Protein AF-A0A1R4KEF5-F1 (afdb_monomer_lite)

Organism: NCBI:txid57043

Foldseek 3Di:
DQDDDAPPPWRWDFDFDPDDPQETETETDTPPQAPLNQLRSQLVVLVPDDQGFYFYHYPAETDPGHGSVVSNLVSVLLNVLCVVWNWRHWHQDPQAIETETEDAPVSQVVSLVSSCPDPVNPSVPGDYAYHYPPVADQPQLPRLSRVLQVCCCPVVVWHWHDDNNEIETEDQDLVCQVVSLQVSQDSRPVLTHYHYFYPPDVQGEAEDPQQRPRRRHNVRHCSVVSSVLVVLVVVLVFFNYWYDHPQAIETEGDPVQPDPVSQVSVVVSRVVSCVVVVHQWYYYNNRIDGD

Sequence (291 aa):
MARDVGATGESVTVRIPPVADGRLNVTLQGDGLRASGALDVSQAIVQHLKDVSVSIETQHLSLSSTPQPKALQVLADLRAVDAAHPFGTIVLDDKGLVATVAGDVGAADGAERMLRESSSGIWADMQIAIGGDTGSDHTDAGAAGLELAEWIESELGVPVSTNRGSLTVPLDSVESFTAASQAIAEHNPERLRVVLVNKEAKPRFRVGSRAVNTALSPEENAYPQWVQWWQEFEKTELVEVVEVSDDGVAVWLTSDASDQGSVDKAERVAARIADEYGLAWYEVNNRRTEL

Secondary structure (DSSP, 8-state):
------SSS---EEE----STTEEEEEEE-TT--HHHHHHHHHHHHHT--S-EEEEE-SSEEEEEEEHHHHHHHHHHHHHHHTTS-EEEEEE-SSEEEEEESS-HHHHHHHHHHHHT-TT-TTTTSEEEEEE-SS---GGG-HHHHHHHHHIIIII----EEETTEEEEE-S-STTHHHHHHHHHHT-TT--EEEEEBSS-SSEEEE-TTGGG-B--SSS--HHHHHHHHHHHHTTS-EEEEEE-SSEEEEEE-TT--SHHHHHHHHHHHHHHHHHHT-SEEEETTEEEE-

Structure (mmCIF, N/CA/C/O backbone):
data_AF-A0A1R4KEF5-F1
#
_entry.id   AF-A0A1R4KEF5-F1
#
loop_
_atom_site.group_PDB
_atom_site.id
_atom_site.type_symbol
_atom_site.label_atom_id
_atom_site.label_alt_id
_atom_site.label_comp_id
_atom_site.label_asym_id
_atom_site.label_entity_id
_atom_site.label_seq_id
_atom_site.pdbx_PDB_ins_code
_atom_site.Cartn_x
_atom_site.Cartn_y
_atom_site.Cartn_z
_atom_site.occupancy
_atom_site.B_iso_or_equiv
_atom_site.auth_seq_id
_atom_site.auth_comp_id
_atom_site.auth_asym_id
_atom_site.auth_atom_id
_atom_site.pdbx_PDB_model_num
ATOM 1 N N . MET A 1 1 ? 28.857 -22.337 -6.683 1.00 32.41 1 MET A N 1
ATOM 2 C CA . MET A 1 1 ? 30.255 -21.930 -6.942 1.00 32.41 1 MET A CA 1
ATOM 3 C C . MET A 1 1 ? 30.229 -20.412 -7.033 1.00 32.41 1 MET A C 1
ATOM 5 O O . MET A 1 1 ? 29.636 -19.911 -7.975 1.00 32.41 1 MET A O 1
ATOM 9 N N . ALA A 1 2 ? 30.705 -19.694 -6.012 1.00 31.47 2 ALA A N 1
ATOM 10 C CA . ALA A 1 2 ? 30.734 -18.231 -6.036 1.00 31.47 2 ALA A CA 1
ATOM 11 C C . ALA A 1 2 ? 31.831 -17.785 -7.015 1.00 31.47 2 ALA A C 1
ATOM 13 O O . ALA A 1 2 ? 32.963 -18.262 -6.919 1.00 31.47 2 ALA A O 1
ATOM 14 N N . ARG A 1 3 ? 31.489 -16.950 -7.994 1.00 38.22 3 ARG A N 1
ATOM 15 C CA . ARG A 1 3 ? 32.456 -16.256 -8.848 1.00 38.22 3 ARG A CA 1
ATOM 16 C C . ARG A 1 3 ? 32.296 -14.770 -8.581 1.00 38.22 3 ARG A C 1
ATOM 18 O O . ARG A 1 3 ? 31.170 -14.286 -8.593 1.00 38.22 3 ARG A O 1
ATOM 25 N N . ASP A 1 4 ? 33.414 -14.098 -8.348 1.00 36.53 4 ASP A N 1
ATOM 26 C CA . ASP A 1 4 ? 33.489 -12.641 -8.325 1.00 36.53 4 ASP A CA 1
ATOM 27 C C . ASP A 1 4 ? 33.139 -12.124 -9.723 1.00 36.53 4 ASP A C 1
ATOM 29 O O . ASP A 1 4 ? 33.839 -12.418 -10.696 1.00 36.53 4 ASP A O 1
ATOM 33 N N . VAL A 1 5 ? 32.021 -11.414 -9.835 1.00 41.28 5 VAL A N 1
ATOM 34 C CA . VAL A 1 5 ? 31.579 -10.758 -11.070 1.00 41.28 5 VAL A CA 1
ATOM 35 C C . VAL A 1 5 ? 31.205 -9.324 -10.703 1.00 41.28 5 VAL A C 1
ATOM 37 O O . VAL A 1 5 ? 30.037 -8.961 -10.694 1.00 41.28 5 VAL A O 1
ATOM 40 N N . GLY A 1 6 ? 32.197 -8.522 -10.319 1.00 36.59 6 GLY A N 1
ATOM 41 C CA . GLY A 1 6 ? 32.003 -7.112 -9.986 1.00 36.59 6 GLY A CA 1
ATOM 42 C C . GLY A 1 6 ? 33.199 -6.276 -10.429 1.00 36.59 6 GLY A C 1
ATOM 43 O O . GLY A 1 6 ? 34.321 -6.514 -9.991 1.00 36.59 6 GLY A O 1
ATOM 44 N N . ALA A 1 7 ? 32.962 -5.285 -11.292 1.00 40.25 7 ALA A N 1
ATOM 45 C CA . ALA A 1 7 ? 33.951 -4.270 -11.673 1.00 40.25 7 ALA A CA 1
ATOM 46 C C . ALA A 1 7 ? 34.078 -3.134 -10.630 1.00 40.25 7 ALA A C 1
ATOM 48 O O . ALA A 1 7 ? 34.832 -2.188 -10.841 1.00 40.25 7 ALA A O 1
ATOM 49 N N . THR A 1 8 ? 33.362 -3.222 -9.504 1.00 45.56 8 THR A N 1
ATOM 50 C CA . THR A 1 8 ? 33.164 -2.131 -8.531 1.00 45.56 8 THR A CA 1
ATOM 51 C C . THR A 1 8 ? 33.620 -2.453 -7.102 1.00 45.56 8 THR A C 1
ATOM 53 O O . THR A 1 8 ? 33.527 -1.596 -6.232 1.00 45.56 8 THR A O 1
ATOM 56 N N . GLY A 1 9 ? 34.173 -3.643 -6.833 1.00 41.47 9 GLY A N 1
ATOM 57 C CA . GLY A 1 9 ? 34.604 -4.029 -5.477 1.00 41.47 9 GLY A CA 1
ATOM 58 C C . GLY A 1 9 ? 33.463 -4.446 -4.536 1.00 41.47 9 GLY A C 1
ATOM 59 O O . GLY A 1 9 ? 33.687 -4.608 -3.339 1.00 41.47 9 GLY A O 1
ATOM 60 N N . GLU A 1 10 ? 32.259 -4.643 -5.071 1.00 50.62 10 GLU A N 1
ATOM 61 C CA . GLU A 1 10 ? 31.084 -5.131 -4.347 1.00 50.62 10 GLU A CA 1
ATOM 62 C C . GLU A 1 10 ? 31.046 -6.665 -4.382 1.00 50.62 10 GLU A C 1
ATOM 64 O O . GLU A 1 10 ? 31.124 -7.281 -5.448 1.00 50.62 10 GLU A O 1
ATOM 69 N N . SER A 1 11 ? 30.932 -7.306 -3.215 1.00 50.81 11 SER A N 1
ATOM 70 C CA . SER A 1 11 ? 30.827 -8.763 -3.135 1.00 50.81 11 SER A CA 1
ATOM 71 C C . SER A 1 11 ? 29.407 -9.205 -3.475 1.00 50.81 11 SER A C 1
ATOM 73 O O . SER A 1 11 ? 28.484 -8.986 -2.690 1.00 50.81 11 SER A O 1
ATOM 75 N N . VAL A 1 12 ? 29.235 -9.861 -4.620 1.00 53.75 12 VAL A N 1
ATOM 76 C CA . VAL A 1 12 ? 27.934 -10.368 -5.062 1.00 53.75 12 VAL A CA 1
ATOM 77 C C . VAL A 1 12 ? 27.823 -11.858 -4.758 1.00 53.75 12 VAL A C 1
ATOM 79 O O . VAL A 1 12 ? 28.550 -12.685 -5.313 1.00 53.75 12 VAL A O 1
ATOM 82 N N . THR A 1 13 ? 26.873 -12.236 -3.902 1.00 56.56 13 THR A N 1
ATOM 83 C CA . THR A 1 13 ? 26.542 -13.656 -3.719 1.00 56.56 13 THR A CA 1
ATOM 84 C C . THR A 1 13 ? 25.511 -14.080 -4.752 1.00 56.56 13 THR A C 1
ATOM 86 O O . THR A 1 13 ? 24.352 -13.703 -4.644 1.00 56.56 13 THR A O 1
ATOM 89 N N . VAL A 1 14 ? 25.923 -14.910 -5.713 1.00 57.97 14 VAL A N 1
ATOM 90 C CA . VAL A 1 14 ? 25.026 -15.544 -6.689 1.00 57.97 14 VAL A CA 1
ATOM 91 C C . VAL A 1 14 ? 24.543 -16.887 -6.141 1.00 57.97 14 VAL A C 1
ATOM 93 O O . VAL A 1 14 ? 25.327 -17.838 -6.022 1.00 57.97 14 VAL A O 1
ATOM 96 N N . ARG A 1 15 ? 23.249 -16.999 -5.820 1.00 60.31 15 ARG A N 1
ATOM 97 C CA . ARG A 1 15 ? 22.620 -18.294 -5.505 1.00 60.31 15 ARG A CA 1
ATOM 98 C C . ARG A 1 15 ? 21.930 -18.849 -6.740 1.00 60.31 15 ARG A C 1
ATOM 100 O O . ARG A 1 15 ? 21.009 -18.233 -7.249 1.00 60.31 15 ARG A O 1
ATOM 107 N N . ILE A 1 16 ? 22.377 -20.026 -7.171 1.00 59.97 16 ILE A N 1
ATOM 108 C CA . ILE A 1 16 ? 21.761 -20.816 -8.239 1.00 59.97 16 ILE A CA 1
ATOM 109 C C . ILE A 1 16 ? 21.211 -22.090 -7.587 1.00 59.97 16 ILE A C 1
ATOM 111 O O . ILE A 1 16 ? 22.013 -22.956 -7.214 1.00 59.97 16 ILE A O 1
ATOM 115 N N . PRO A 1 17 ? 19.890 -22.218 -7.375 1.00 56.75 17 PRO A N 1
ATOM 116 C CA . PRO A 1 17 ? 19.309 -23.475 -6.927 1.00 56.75 17 PRO A CA 1
ATOM 117 C C . PRO A 1 17 ? 19.456 -24.550 -8.022 1.00 56.75 17 PRO A C 1
ATOM 119 O O . PRO A 1 17 ? 19.611 -24.214 -9.199 1.00 56.75 17 PRO A O 1
ATOM 122 N N . PRO A 1 18 ? 19.437 -25.847 -7.663 1.00 51.19 18 PRO A N 1
ATOM 123 C CA . PRO A 1 18 ? 19.443 -26.921 -8.649 1.00 51.19 18 PRO A CA 1
ATOM 124 C C . PRO A 1 18 ? 18.269 -26.754 -9.621 1.00 51.19 18 PRO A C 1
ATOM 126 O O . PRO A 1 18 ? 17.134 -26.527 -9.206 1.00 51.19 18 PRO A O 1
ATOM 129 N N . VAL A 1 19 ? 18.574 -26.843 -10.916 1.00 52.91 19 VAL A N 1
ATOM 130 C CA . VAL A 1 19 ? 17.617 -26.645 -12.007 1.00 52.91 19 VAL A CA 1
ATOM 131 C C . VAL A 1 19 ? 16.574 -27.761 -11.963 1.00 52.91 19 VAL A C 1
ATOM 133 O O . VAL A 1 19 ? 16.863 -28.897 -12.334 1.00 52.91 19 VAL A O 1
ATOM 136 N N . ALA A 1 20 ? 15.362 -27.433 -11.531 1.00 49.19 20 ALA A N 1
ATOM 137 C CA . ALA A 1 20 ? 14.166 -28.146 -11.951 1.00 49.19 20 ALA A CA 1
ATOM 138 C C . ALA A 1 20 ? 13.593 -27.371 -13.152 1.00 49.19 20 ALA A C 1
ATOM 140 O O . ALA A 1 20 ? 13.461 -26.150 -13.099 1.00 49.19 20 ALA A O 1
ATOM 141 N N . ASP A 1 21 ? 13.322 -28.061 -14.258 1.00 58.12 21 ASP A N 1
ATOM 142 C CA . ASP A 1 21 ? 12.514 -27.542 -15.375 1.00 58.12 21 ASP A CA 1
ATOM 143 C C . ASP A 1 21 ? 13.109 -26.399 -16.232 1.00 58.12 21 ASP A C 1
ATOM 145 O O . ASP A 1 21 ? 12.374 -25.608 -16.820 1.00 58.12 21 ASP A O 1
ATOM 149 N N . GLY A 1 22 ? 14.440 -26.299 -16.357 1.00 58.88 22 GLY A N 1
ATOM 150 C CA . GLY A 1 22 ? 15.082 -25.350 -17.291 1.00 58.88 22 GLY A CA 1
ATOM 151 C C . GLY A 1 22 ? 15.029 -23.874 -16.865 1.00 58.88 22 GLY A C 1
ATOM 152 O O . GLY A 1 22 ? 15.272 -22.981 -17.681 1.00 58.88 22 GLY A O 1
ATOM 153 N N . ARG A 1 23 ? 14.724 -23.609 -15.589 1.00 59.66 23 ARG A N 1
ATOM 154 C CA . ARG A 1 23 ? 14.704 -22.269 -14.986 1.00 59.66 23 ARG A CA 1
ATOM 155 C C . ARG A 1 23 ? 15.948 -22.028 -14.138 1.00 59.66 23 ARG A C 1
ATOM 157 O O . ARG A 1 23 ? 16.337 -22.881 -13.340 1.00 59.66 23 ARG A O 1
ATOM 164 N N . LEU A 1 24 ? 16.544 -20.848 -14.284 1.00 65.44 24 LEU A N 1
ATOM 165 C CA . LEU A 1 24 ? 17.622 -20.368 -13.429 1.00 65.44 24 LEU A CA 1
ATOM 166 C C . LEU A 1 24 ? 17.119 -19.197 -12.584 1.00 65.44 24 LEU A C 1
ATOM 168 O O . LEU A 1 24 ? 16.771 -18.153 -13.129 1.00 65.44 24 LEU A O 1
ATOM 172 N N . ASN A 1 25 ? 17.131 -19.355 -11.262 1.00 66.12 25 ASN A N 1
ATOM 173 C CA . ASN A 1 25 ? 16.918 -18.239 -10.345 1.00 66.12 25 ASN A CA 1
ATOM 174 C C . ASN A 1 25 ? 18.280 -17.693 -9.923 1.00 66.12 25 ASN A C 1
ATOM 176 O O . ASN A 1 25 ? 19.130 -18.454 -9.458 1.00 66.12 25 ASN A O 1
ATOM 180 N N . VAL A 1 26 ? 18.479 -16.394 -10.111 1.00 67.50 26 VAL A N 1
ATOM 181 C CA . VAL A 1 26 ? 19.689 -15.660 -9.755 1.00 67.50 26 VAL A CA 1
ATOM 182 C C . VAL A 1 26 ? 19.305 -14.661 -8.674 1.00 67.50 26 VAL A C 1
ATOM 184 O O . VAL A 1 26 ? 18.750 -13.607 -8.965 1.00 67.50 26 VAL A O 1
ATOM 187 N N . THR A 1 27 ? 19.597 -14.990 -7.418 1.00 68.12 27 THR A N 1
ATOM 188 C CA . THR A 1 27 ? 19.516 -14.004 -6.332 1.00 68.12 27 THR A CA 1
ATOM 189 C C . THR A 1 27 ? 20.871 -13.322 -6.211 1.00 68.12 27 THR A C 1
ATOM 191 O O . THR A 1 27 ? 21.870 -14.028 -6.034 1.00 68.12 27 THR A O 1
ATOM 194 N N . LEU A 1 28 ? 20.907 -11.989 -6.295 1.00 67.69 28 LEU A N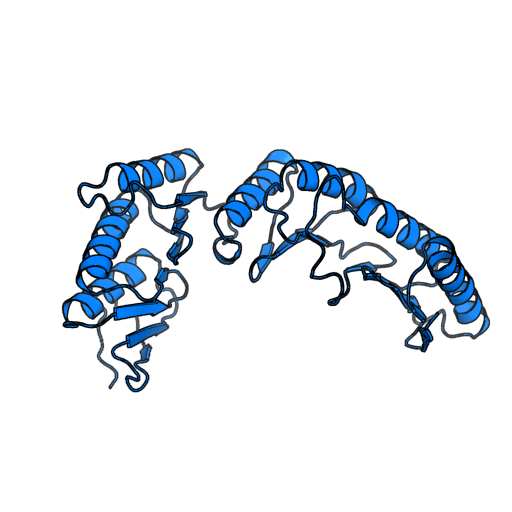 1
ATOM 195 C CA . LEU A 1 28 ? 22.097 -11.177 -6.033 1.00 67.69 28 LEU A CA 1
ATOM 196 C C . LEU A 1 28 ? 21.915 -10.458 -4.697 1.00 67.69 28 LEU A C 1
ATOM 198 O O . LEU A 1 28 ? 20.959 -9.712 -4.505 1.00 67.69 28 LEU A O 1
ATOM 202 N N . GLN A 1 29 ? 22.841 -10.690 -3.771 1.00 62.81 29 GLN A N 1
ATOM 203 C CA . GLN A 1 29 ? 22.919 -9.961 -2.505 1.00 62.81 29 GLN A CA 1
ATOM 204 C C . GLN A 1 29 ? 24.266 -9.247 -2.435 1.00 62.81 29 GLN A C 1
ATOM 206 O O . GLN A 1 29 ? 25.303 -9.900 -2.596 1.00 62.81 29 GLN A O 1
ATOM 211 N N . GLY A 1 30 ? 24.227 -7.937 -2.199 1.00 56.06 30 GLY A N 1
ATOM 212 C CA . GLY A 1 30 ? 25.388 -7.081 -1.982 1.00 56.06 30 GLY A CA 1
ATOM 213 C C . GLY A 1 30 ? 24.960 -5.798 -1.270 1.00 56.06 30 GLY A C 1
ATOM 214 O O . GLY A 1 30 ? 23.937 -5.216 -1.624 1.00 56.06 30 GLY A O 1
ATOM 215 N N . ASP A 1 31 ? 25.721 -5.383 -0.260 1.00 52.81 31 ASP A N 1
ATOM 216 C CA . ASP A 1 31 ? 25.468 -4.132 0.456 1.00 52.81 31 ASP A CA 1
ATOM 217 C C . ASP A 1 31 ? 25.776 -2.943 -0.471 1.00 52.81 31 ASP A C 1
ATOM 219 O O . ASP A 1 31 ? 26.899 -2.810 -0.954 1.00 52.81 31 ASP A O 1
ATOM 223 N N . GLY A 1 32 ? 24.789 -2.075 -0.718 1.00 55.72 32 GLY A N 1
ATOM 224 C CA . GLY A 1 32 ? 24.974 -0.824 -1.469 1.00 55.72 32 GLY A CA 1
ATOM 225 C C . GLY A 1 32 ? 24.869 -0.919 -2.997 1.00 55.72 32 GLY A C 1
ATOM 226 O O . GLY A 1 32 ? 25.061 0.097 -3.668 1.00 55.72 32 GLY A O 1
ATOM 227 N N . LEU A 1 33 ? 24.522 -2.090 -3.543 1.00 60.41 33 LEU A N 1
ATOM 228 C CA . LEU A 1 33 ? 24.367 -2.298 -4.984 1.00 60.41 33 LEU A CA 1
ATOM 229 C C . LEU A 1 33 ? 23.148 -1.521 -5.513 1.00 60.41 33 LEU A C 1
ATOM 231 O O . LEU A 1 33 ? 22.019 -1.985 -5.400 1.00 60.41 33 LEU A O 1
ATOM 235 N N . ARG A 1 34 ? 23.364 -0.344 -6.105 1.00 75.94 34 ARG A N 1
ATOM 236 C CA . ARG A 1 34 ? 22.294 0.450 -6.744 1.00 75.94 34 ARG A CA 1
ATOM 237 C C . ARG A 1 34 ? 21.697 -0.280 -7.956 1.00 75.94 34 ARG A C 1
ATOM 239 O O . ARG A 1 34 ? 22.320 -1.205 -8.484 1.00 75.94 34 ARG A O 1
ATOM 246 N N . ALA A 1 35 ? 20.539 0.172 -8.448 1.00 80.25 35 ALA A N 1
ATOM 247 C CA . ALA A 1 35 ? 19.882 -0.406 -9.628 1.00 80.25 35 ALA A CA 1
ATOM 248 C C . ALA A 1 35 ? 20.831 -0.542 -10.836 1.00 80.25 35 ALA A C 1
ATOM 250 O O . ALA A 1 35 ? 20.867 -1.595 -11.469 1.00 80.25 35 ALA A O 1
ATOM 251 N N . SER A 1 36 ? 21.683 0.456 -11.088 1.00 82.94 36 SER A N 1
ATOM 252 C CA . SER A 1 36 ? 22.706 0.416 -12.142 1.00 82.94 36 SER A CA 1
ATOM 253 C C . SER A 1 36 ? 23.688 -0.759 -11.998 1.00 82.94 36 SER A C 1
ATOM 255 O O . SER A 1 36 ? 23.927 -1.504 -12.949 1.00 82.94 36 SER A O 1
ATOM 257 N N . GLY A 1 37 ? 24.205 -0.997 -10.788 1.00 82.31 37 GLY A N 1
ATOM 258 C CA . GLY A 1 37 ? 25.061 -2.147 -10.482 1.00 82.31 37 GLY A CA 1
ATOM 259 C C . GLY A 1 37 ? 24.315 -3.477 -10.621 1.00 82.31 37 GLY A C 1
ATOM 260 O O . GLY A 1 37 ? 24.858 -4.445 -11.159 1.00 82.31 37 GLY A O 1
ATOM 261 N N . ALA A 1 38 ? 23.043 -3.516 -10.209 1.00 85.00 38 ALA A N 1
ATOM 262 C CA . ALA A 1 38 ? 22.177 -4.679 -10.392 1.00 85.00 38 ALA A CA 1
ATOM 263 C C . ALA A 1 38 ? 21.971 -5.014 -11.874 1.00 85.00 38 ALA A C 1
ATOM 265 O O . ALA A 1 38 ? 22.090 -6.183 -12.250 1.00 85.00 38 ALA A O 1
ATOM 266 N N . LEU A 1 39 ? 21.720 -4.014 -12.723 1.00 88.69 39 LEU A N 1
ATOM 267 C CA . LEU A 1 39 ? 21.563 -4.176 -14.169 1.00 88.69 39 LEU A CA 1
ATOM 268 C C . LEU A 1 39 ? 22.845 -4.704 -14.827 1.00 88.69 39 LEU A C 1
ATOM 270 O O . LEU A 1 39 ? 22.785 -5.649 -15.620 1.00 88.69 39 LEU A O 1
ATOM 274 N N . ASP A 1 40 ? 24.004 -4.153 -14.464 1.00 86.75 40 ASP A N 1
ATOM 275 C CA . ASP A 1 40 ? 25.308 -4.539 -15.015 1.00 86.75 40 ASP A CA 1
ATOM 276 C C . ASP A 1 40 ? 25.645 -6.004 -14.728 1.00 86.75 40 ASP A C 1
ATOM 278 O O . ASP A 1 40 ? 25.965 -6.777 -15.641 1.00 86.75 40 ASP A O 1
ATOM 282 N N . VAL A 1 41 ? 25.530 -6.405 -13.460 1.00 83.94 41 VAL A N 1
ATOM 283 C CA . VAL A 1 41 ? 25.805 -7.779 -13.024 1.00 83.94 41 VAL A CA 1
ATOM 284 C C . VAL A 1 41 ? 24.798 -8.749 -13.641 1.00 83.94 41 VAL A C 1
ATOM 286 O O . VAL A 1 41 ? 25.180 -9.811 -14.139 1.00 83.94 41 VAL A O 1
ATOM 289 N N . SER A 1 42 ? 23.519 -8.373 -13.670 1.00 86.38 42 SER A N 1
ATOM 290 C CA . SER A 1 42 ? 22.449 -9.168 -14.278 1.00 86.38 42 SER A CA 1
ATOM 291 C C . SER A 1 42 ? 22.710 -9.438 -15.752 1.00 86.38 42 SER A C 1
ATOM 293 O O . SER A 1 42 ? 22.646 -10.585 -16.195 1.00 86.38 42 SER A O 1
ATOM 295 N N . GLN A 1 43 ? 23.072 -8.407 -16.517 1.00 87.69 43 GLN A N 1
ATOM 296 C CA . GLN A 1 43 ? 23.357 -8.557 -17.938 1.00 87.69 43 GLN A CA 1
ATOM 297 C C . GLN A 1 43 ? 24.571 -9.459 -18.167 1.00 87.69 43 GLN A C 1
ATOM 299 O O . GLN A 1 43 ? 24.504 -10.357 -19.008 1.00 87.69 43 GLN A O 1
ATOM 304 N N . ALA A 1 44 ? 25.645 -9.279 -17.392 1.00 86.56 44 ALA A N 1
ATOM 305 C CA . ALA A 1 44 ? 26.828 -10.132 -17.474 1.00 86.56 44 ALA A CA 1
ATOM 306 C C . ALA A 1 44 ? 26.486 -11.607 -17.199 1.00 86.56 44 ALA A C 1
ATOM 308 O O . ALA A 1 44 ? 26.926 -12.494 -17.931 1.00 86.56 44 ALA A O 1
ATOM 309 N N . ILE A 1 45 ? 25.651 -11.886 -16.191 1.00 84.12 45 ILE A N 1
ATOM 310 C CA . ILE A 1 45 ? 25.199 -13.249 -15.887 1.00 84.12 45 ILE A CA 1
ATOM 311 C C . ILE A 1 45 ? 24.376 -13.811 -17.049 1.00 84.12 45 ILE A C 1
ATOM 313 O O . ILE A 1 45 ? 24.706 -14.882 -17.558 1.00 84.12 45 ILE A O 1
ATOM 317 N N . VAL A 1 46 ? 23.348 -13.091 -17.509 1.00 86.06 46 VAL A N 1
ATOM 318 C CA . VAL A 1 46 ? 22.437 -13.561 -18.568 1.00 86.06 46 VAL A CA 1
ATOM 319 C C . VAL A 1 46 ? 23.172 -13.796 -19.894 1.00 86.06 46 VAL A C 1
ATOM 321 O O . VAL A 1 46 ? 22.847 -14.745 -20.611 1.00 86.06 46 VAL A O 1
ATOM 324 N N . GLN A 1 47 ? 24.200 -13.004 -20.217 1.00 88.44 47 GLN A N 1
ATOM 325 C CA . GLN A 1 47 ? 25.028 -13.192 -21.421 1.00 88.44 47 GLN A CA 1
ATOM 326 C C . GLN A 1 47 ? 25.765 -14.539 -21.441 1.00 88.44 47 GLN A C 1
ATOM 328 O O . GLN A 1 47 ? 26.046 -15.075 -22.513 1.00 88.44 47 GLN A O 1
ATOM 333 N N . HIS A 1 48 ? 26.072 -15.101 -20.271 1.00 84.00 48 HIS A N 1
ATOM 334 C CA . HIS A 1 48 ? 26.772 -16.378 -20.146 1.00 84.00 48 HIS A CA 1
ATOM 335 C C . HIS A 1 48 ? 25.844 -17.595 -20.072 1.00 84.00 48 HIS A C 1
ATOM 337 O O . HIS A 1 48 ? 26.325 -18.731 -20.091 1.00 84.00 48 HIS A O 1
ATOM 343 N N . LEU A 1 49 ? 24.531 -17.378 -20.014 1.00 81.19 49 LEU A N 1
ATOM 344 C CA . LEU A 1 49 ? 23.531 -18.438 -20.042 1.00 81.19 49 LEU A CA 1
ATOM 345 C C . LEU A 1 49 ? 23.173 -18.796 -21.490 1.00 81.19 49 LEU A C 1
ATOM 347 O O . LEU A 1 49 ? 23.413 -18.019 -22.409 1.00 81.19 49 LEU A O 1
ATOM 351 N N . LYS A 1 50 ? 22.643 -19.999 -21.715 1.00 78.94 50 LYS A N 1
ATOM 352 C CA . LYS A 1 50 ? 22.146 -20.436 -23.027 1.00 78.94 50 LYS A CA 1
ATOM 353 C C . LYS A 1 50 ? 20.871 -21.235 -22.838 1.00 78.94 50 LYS A C 1
ATOM 355 O O . LYS A 1 50 ? 20.856 -22.129 -21.997 1.00 78.94 50 LYS A O 1
ATOM 360 N N . ASP A 1 51 ? 19.849 -20.908 -23.621 1.00 78.44 51 ASP A N 1
ATOM 361 C CA . ASP A 1 51 ? 18.600 -21.673 -23.736 1.00 78.44 51 ASP A CA 1
ATOM 362 C C . ASP A 1 51 ? 17.874 -21.918 -22.399 1.00 78.44 51 ASP A C 1
ATOM 364 O O . ASP A 1 51 ? 17.292 -22.977 -22.171 1.00 78.44 51 ASP A O 1
ATOM 368 N N . VAL A 1 52 ? 17.900 -20.927 -21.502 1.00 82.44 52 VAL A N 1
ATOM 369 C CA . VAL A 1 52 ? 17.218 -20.971 -20.198 1.00 82.44 52 VAL A CA 1
ATOM 370 C C . VAL A 1 52 ? 16.344 -19.742 -19.987 1.00 82.44 52 VAL A C 1
ATOM 372 O O . VAL A 1 52 ? 16.627 -18.658 -20.508 1.00 82.44 52 VAL A O 1
ATOM 375 N N . SER A 1 53 ? 15.296 -19.903 -19.183 1.00 81.69 53 SER A N 1
ATOM 376 C CA . SER A 1 53 ? 14.583 -18.763 -18.608 1.00 81.69 53 SER A CA 1
ATOM 377 C C . SER A 1 53 ? 15.272 -18.323 -17.324 1.00 81.69 53 SER A C 1
ATOM 379 O O . SER A 1 53 ? 15.650 -19.157 -16.496 1.00 81.69 53 SER A O 1
ATOM 381 N N . VAL A 1 54 ? 15.424 -17.013 -17.160 1.00 81.50 54 VAL A N 1
ATOM 382 C CA . VAL A 1 54 ? 16.142 -16.407 -16.039 1.00 81.50 54 VAL A CA 1
ATOM 383 C C . VAL A 1 54 ? 15.169 -15.603 -15.201 1.00 81.50 54 VAL A C 1
ATOM 385 O O . VAL A 1 54 ? 14.440 -14.775 -15.739 1.00 81.50 54 VAL A O 1
ATOM 388 N N . SER A 1 55 ? 15.184 -15.845 -13.896 1.00 83.12 55 SER A N 1
ATOM 389 C CA . SER A 1 55 ? 14.589 -14.954 -12.903 1.00 83.12 55 SER A CA 1
ATOM 390 C C . SER A 1 55 ? 15.728 -14.274 -12.152 1.00 83.12 55 SER A C 1
ATOM 392 O O . SER A 1 55 ? 16.682 -14.950 -11.753 1.00 83.12 55 SER A O 1
ATOM 394 N N . ILE A 1 56 ? 15.644 -12.963 -11.964 1.00 84.19 56 ILE A N 1
ATOM 395 C CA . ILE A 1 56 ? 16.659 -12.173 -11.262 1.00 84.19 56 ILE A CA 1
ATOM 396 C C . ILE A 1 56 ? 15.983 -11.490 -10.090 1.00 84.19 56 ILE A C 1
ATOM 398 O O . ILE A 1 56 ? 14.961 -10.843 -10.271 1.00 84.19 56 ILE A O 1
ATOM 402 N N . GLU A 1 57 ? 16.551 -11.627 -8.901 1.00 83.94 57 GLU A N 1
ATOM 403 C CA . GLU A 1 57 ? 16.042 -10.963 -7.707 1.00 83.94 57 GLU A CA 1
ATOM 404 C C . GLU A 1 57 ? 17.205 -10.335 -6.943 1.00 83.94 57 GLU A C 1
ATOM 406 O O . GLU A 1 57 ? 18.173 -11.001 -6.561 1.00 83.94 57 GLU A O 1
ATOM 411 N N . THR A 1 58 ? 17.119 -9.027 -6.755 1.00 80.75 58 THR A N 1
ATOM 412 C CA . THR A 1 58 ? 18.068 -8.192 -6.022 1.00 80.75 58 THR A CA 1
ATOM 413 C C . THR A 1 58 ? 17.277 -7.195 -5.174 1.00 80.75 58 THR A C 1
ATOM 415 O O . THR A 1 58 ? 16.058 -7.111 -5.298 1.00 80.75 58 THR A O 1
ATOM 418 N N . GLN A 1 59 ? 17.957 -6.400 -4.347 1.00 76.69 59 GLN A N 1
ATOM 419 C CA . GLN A 1 59 ? 17.295 -5.339 -3.582 1.00 76.69 59 GLN A CA 1
ATOM 420 C C . GLN A 1 59 ? 16.621 -4.276 -4.473 1.00 76.69 59 GLN A C 1
ATOM 422 O O . GLN A 1 59 ? 15.607 -3.724 -4.075 1.00 76.69 59 GLN A O 1
ATOM 427 N N . HIS A 1 60 ? 17.167 -3.998 -5.662 1.00 82.81 60 HIS A N 1
ATOM 428 C CA . HIS A 1 60 ? 16.740 -2.882 -6.521 1.00 82.81 60 HIS A CA 1
ATOM 429 C C . HIS A 1 60 ? 16.240 -3.321 -7.904 1.00 82.81 60 HIS A C 1
ATOM 431 O O . HIS A 1 60 ? 15.902 -2.492 -8.742 1.00 82.81 60 HIS A O 1
ATOM 437 N N . LEU A 1 61 ? 16.232 -4.625 -8.169 1.00 85.31 61 LEU A N 1
ATOM 438 C CA . LEU A 1 61 ? 15.858 -5.213 -9.451 1.00 85.31 61 LEU A CA 1
ATOM 439 C C . LEU A 1 61 ? 15.209 -6.569 -9.211 1.00 85.31 61 LEU A C 1
ATOM 441 O O . LEU A 1 61 ? 15.861 -7.479 -8.696 1.00 85.31 61 LEU A O 1
ATOM 445 N N . SER A 1 62 ? 13.971 -6.708 -9.661 1.00 87.69 62 SER A N 1
ATOM 446 C CA . SER A 1 62 ? 13.251 -7.966 -9.772 1.00 87.69 62 SER A CA 1
ATOM 447 C C . SER A 1 62 ? 12.838 -8.172 -11.227 1.00 87.69 62 SER A C 1
ATOM 449 O O . SER A 1 62 ? 12.188 -7.320 -11.826 1.00 87.69 62 SER A O 1
ATOM 451 N N . LEU A 1 63 ? 13.239 -9.296 -11.812 1.00 87.56 63 LEU A N 1
ATOM 452 C CA . LEU A 1 63 ? 12.863 -9.735 -13.150 1.00 87.56 63 LEU A CA 1
ATOM 453 C C . LEU A 1 63 ? 12.270 -11.137 -13.034 1.00 87.56 63 LEU A C 1
ATOM 455 O O . LEU A 1 63 ? 12.971 -12.095 -12.689 1.00 87.56 63 LEU A O 1
ATOM 459 N N . SER A 1 64 ? 10.989 -11.267 -13.362 1.00 85.56 64 SER A N 1
ATOM 460 C CA . SER A 1 64 ? 10.318 -12.563 -13.440 1.00 85.56 64 SER A CA 1
ATOM 461 C C . SER A 1 64 ? 10.907 -13.447 -14.548 1.00 85.56 64 SER A C 1
ATOM 463 O O . SER A 1 64 ? 11.598 -12.981 -15.458 1.00 85.56 64 SER A O 1
ATOM 465 N N . SER A 1 65 ? 10.636 -14.753 -14.466 1.00 81.44 65 SER A N 1
ATOM 466 C CA . SER A 1 65 ? 11.225 -15.770 -15.343 1.00 81.44 65 SER A CA 1
ATOM 467 C C . SER A 1 65 ? 11.053 -15.443 -16.832 1.00 81.44 65 SER A C 1
ATOM 469 O O . SER A 1 65 ? 9.993 -15.658 -17.419 1.00 81.44 65 SER A O 1
ATOM 471 N N . THR A 1 66 ? 12.127 -14.967 -17.459 1.00 81.81 66 THR A N 1
ATOM 472 C CA . THR A 1 66 ? 12.119 -14.449 -18.830 1.00 81.81 66 THR A CA 1
ATOM 473 C C . THR A 1 66 ? 13.092 -15.247 -19.701 1.00 81.81 66 THR A C 1
ATOM 475 O O . THR A 1 66 ? 14.224 -15.490 -19.271 1.00 81.81 66 THR A O 1
ATOM 478 N N . PRO A 1 67 ? 12.714 -15.658 -20.930 1.00 86.62 67 PRO A N 1
ATOM 479 C CA . PRO A 1 67 ? 13.641 -16.319 -21.849 1.00 86.62 67 PRO A CA 1
ATOM 480 C C . PRO A 1 67 ? 14.894 -15.472 -22.086 1.00 86.62 67 PRO A C 1
ATOM 482 O O . PRO A 1 67 ? 14.781 -14.270 -22.332 1.00 86.62 67 PRO A O 1
ATOM 485 N N . GLN A 1 68 ? 16.077 -16.091 -22.064 1.00 87.75 68 GLN A N 1
ATOM 486 C CA . GLN A 1 68 ? 17.360 -15.379 -22.120 1.00 87.75 68 GLN A CA 1
ATOM 487 C C . GLN A 1 68 ? 17.452 -14.293 -23.218 1.00 87.75 68 GLN A C 1
ATOM 489 O O . GLN A 1 68 ? 17.849 -13.178 -22.878 1.00 87.75 68 GLN A O 1
ATOM 494 N N . PRO A 1 69 ? 17.062 -14.518 -24.493 1.00 87.88 69 PRO A N 1
ATOM 495 C CA . PRO A 1 69 ? 17.150 -13.465 -25.510 1.00 87.88 69 PRO A CA 1
ATOM 496 C C . PRO A 1 69 ? 16.297 -12.234 -25.175 1.00 87.88 69 PRO A C 1
ATOM 498 O O . PRO A 1 69 ? 16.741 -11.104 -25.363 1.00 87.88 69 PRO A O 1
ATOM 501 N N . LYS A 1 70 ? 15.097 -12.452 -24.620 1.00 90.06 70 LYS A N 1
ATOM 502 C CA . LYS A 1 70 ? 14.213 -11.373 -24.164 1.00 90.06 70 LYS A CA 1
ATOM 503 C C . LYS A 1 70 ? 14.802 -10.677 -22.934 1.00 90.06 70 LYS A C 1
ATOM 505 O O . LYS A 1 70 ? 14.813 -9.454 -22.896 1.00 90.06 70 LYS A O 1
ATOM 510 N N . ALA A 1 71 ? 15.351 -11.430 -21.979 1.00 89.06 71 ALA A N 1
ATOM 511 C CA . ALA A 1 71 ? 15.988 -10.872 -20.784 1.00 89.06 71 ALA A CA 1
ATOM 512 C C . ALA A 1 71 ? 17.198 -9.985 -21.132 1.00 89.06 71 ALA A C 1
ATOM 514 O O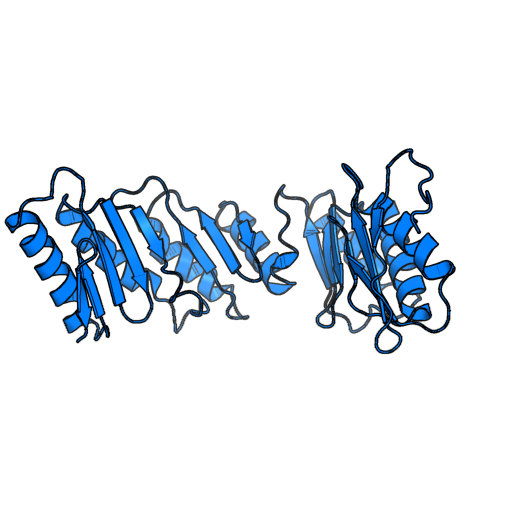 . ALA A 1 71 ? 17.358 -8.916 -20.553 1.00 89.06 71 ALA A O 1
ATOM 515 N N . LEU A 1 72 ? 18.023 -10.380 -22.111 1.00 91.44 72 LEU A N 1
ATOM 516 C CA . LEU A 1 72 ? 19.146 -9.561 -22.583 1.00 91.44 72 LEU A CA 1
ATOM 517 C C . LEU A 1 72 ? 18.693 -8.228 -23.169 1.00 91.44 72 LEU A C 1
ATOM 519 O O . LEU A 1 72 ? 19.313 -7.205 -22.884 1.00 91.44 72 LEU A O 1
ATOM 523 N N . GLN A 1 73 ? 17.635 -8.245 -23.979 1.00 93.81 73 GLN A N 1
ATOM 524 C CA . GLN A 1 73 ? 17.105 -7.028 -24.581 1.00 93.81 73 GLN A CA 1
ATOM 525 C C . GLN A 1 73 ? 16.455 -6.121 -23.530 1.00 93.81 73 GLN A C 1
ATOM 527 O O . GLN A 1 73 ? 16.733 -4.929 -23.513 1.00 93.81 73 GLN A O 1
ATOM 532 N N . VAL A 1 74 ? 15.669 -6.689 -22.609 1.00 93.25 74 VAL A N 1
ATOM 533 C CA . VAL A 1 74 ? 15.089 -5.963 -21.468 1.00 93.25 74 VAL A CA 1
ATOM 534 C C . VAL A 1 74 ? 16.177 -5.264 -20.654 1.00 93.25 74 VAL A C 1
ATOM 536 O O . VAL A 1 74 ? 16.081 -4.069 -20.405 1.00 93.25 74 VAL A O 1
ATOM 539 N N . LEU A 1 75 ? 17.240 -5.983 -20.278 1.00 93.62 75 LEU A N 1
ATOM 540 C CA . LEU A 1 75 ? 18.342 -5.411 -19.502 1.00 93.62 75 LEU A CA 1
ATOM 541 C C . LEU A 1 75 ? 19.097 -4.326 -20.282 1.00 93.62 75 LEU A C 1
ATOM 543 O O . LEU A 1 75 ? 19.522 -3.341 -19.688 1.00 93.62 75 LEU A O 1
ATOM 547 N N . ALA A 1 76 ? 19.261 -4.481 -21.599 1.00 93.44 76 ALA A N 1
ATOM 548 C CA . ALA A 1 76 ? 19.889 -3.459 -22.435 1.00 93.44 76 ALA A CA 1
ATOM 549 C C . ALA A 1 76 ? 19.050 -2.173 -22.502 1.00 93.44 76 ALA A C 1
ATOM 551 O O . ALA A 1 76 ? 19.603 -1.082 -22.366 1.00 93.44 76 ALA A O 1
ATOM 552 N N . ASP A 1 77 ? 17.732 -2.303 -22.659 1.00 95.31 77 ASP A N 1
ATOM 553 C CA . ASP A 1 77 ? 16.808 -1.169 -22.706 1.00 95.31 77 ASP A CA 1
ATOM 554 C C . ASP A 1 77 ? 16.758 -0.448 -21.350 1.00 95.31 77 ASP A C 1
ATOM 556 O O . ASP A 1 77 ? 16.936 0.768 -21.294 1.00 95.31 77 ASP A O 1
ATOM 560 N N . LEU A 1 78 ? 16.630 -1.195 -20.245 1.00 94.81 78 LEU A N 1
ATOM 561 C CA . LEU A 1 78 ? 16.659 -0.635 -18.890 1.00 94.81 78 LEU A CA 1
ATOM 562 C C . LEU A 1 78 ? 17.982 0.088 -18.600 1.00 94.81 78 LEU A C 1
ATOM 564 O O . LEU A 1 78 ? 17.966 1.167 -18.025 1.00 94.81 78 LEU A O 1
ATOM 568 N N . ARG A 1 79 ? 19.129 -0.433 -19.055 1.00 93.56 79 ARG A N 1
ATOM 569 C CA . ARG A 1 79 ? 20.419 0.272 -18.925 1.00 93.56 79 ARG A CA 1
ATOM 570 C C . ARG A 1 79 ? 20.482 1.569 -19.725 1.00 93.56 79 ARG A C 1
ATOM 572 O O . ARG A 1 79 ? 21.109 2.525 -19.278 1.00 93.56 79 ARG A O 1
ATOM 579 N N . ALA A 1 80 ? 19.889 1.598 -20.918 1.00 93.19 80 ALA A N 1
ATOM 580 C CA . ALA A 1 80 ? 19.847 2.813 -21.725 1.00 93.19 80 ALA A CA 1
ATOM 581 C C . ALA A 1 80 ? 19.027 3.909 -21.030 1.00 93.19 80 ALA A C 1
ATOM 583 O O . ALA A 1 80 ? 19.414 5.076 -21.074 1.00 93.19 80 ALA A O 1
ATOM 584 N N . VAL A 1 81 ? 17.940 3.523 -20.357 1.00 94.25 81 VAL A N 1
ATOM 585 C CA . VAL A 1 81 ? 17.134 4.434 -19.536 1.00 94.25 81 VAL A CA 1
ATOM 586 C C . VAL A 1 81 ? 17.880 4.860 -18.280 1.00 94.25 81 VAL A C 1
ATOM 588 O O . VAL A 1 81 ? 18.004 6.057 -18.062 1.00 94.25 81 VAL A O 1
ATOM 591 N N . ASP A 1 82 ? 18.463 3.924 -17.528 1.00 93.12 82 ASP A N 1
ATOM 592 C CA . ASP A 1 82 ? 19.225 4.195 -16.298 1.00 93.12 82 ASP A CA 1
ATOM 593 C C . ASP A 1 82 ? 20.358 5.217 -16.511 1.00 93.12 82 ASP A C 1
ATOM 595 O O . ASP A 1 82 ? 20.642 6.051 -15.654 1.00 93.12 82 ASP A O 1
ATOM 599 N N . ALA A 1 83 ? 20.978 5.207 -17.695 1.00 91.12 83 ALA A N 1
ATOM 600 C CA . ALA A 1 83 ? 22.022 6.163 -18.055 1.00 91.12 83 ALA A CA 1
ATOM 601 C C . ALA A 1 83 ? 21.525 7.620 -18.169 1.00 91.12 83 ALA A C 1
ATOM 603 O O . ALA A 1 83 ? 22.324 8.545 -18.006 1.00 91.12 83 ALA A O 1
ATOM 604 N N . ALA A 1 84 ? 20.241 7.832 -18.476 1.00 91.56 84 ALA A N 1
ATOM 605 C CA . ALA A 1 84 ? 19.616 9.152 -18.599 1.00 91.56 84 ALA A CA 1
ATOM 606 C C . ALA A 1 84 ? 18.769 9.521 -17.368 1.00 91.56 84 ALA A C 1
ATOM 608 O O . ALA A 1 84 ? 18.779 10.671 -16.931 1.00 91.56 84 ALA A O 1
ATOM 609 N N . HIS A 1 85 ? 18.073 8.532 -16.813 1.00 92.38 85 HIS A N 1
ATOM 610 C CA . HIS A 1 85 ? 17.150 8.615 -15.690 1.00 92.38 85 HIS A CA 1
ATOM 611 C C . HIS A 1 85 ? 17.495 7.482 -14.711 1.00 92.38 85 HIS A C 1
ATOM 613 O O . HIS A 1 85 ? 16.950 6.385 -14.842 1.00 92.38 85 HIS A O 1
ATOM 619 N N . PRO A 1 86 ? 18.436 7.705 -13.773 1.00 90.44 86 PRO A N 1
ATOM 620 C CA . PRO A 1 86 ? 18.919 6.651 -12.885 1.00 90.44 86 PRO A CA 1
ATOM 621 C C . PRO A 1 86 ? 17.781 6.019 -12.087 1.00 90.44 86 PRO A C 1
ATOM 623 O O . PRO A 1 86 ? 17.032 6.738 -11.423 1.00 90.44 86 PRO A O 1
ATOM 626 N N . PHE A 1 87 ? 17.666 4.693 -12.117 1.00 89.38 87 PHE A N 1
ATOM 627 C CA . PHE A 1 87 ? 16.626 3.991 -11.370 1.00 89.38 87 PHE A CA 1
ATOM 628 C C . PHE A 1 87 ? 16.965 3.896 -9.876 1.00 89.38 87 PHE A C 1
ATOM 630 O O . PHE A 1 87 ? 18.119 3.692 -9.483 1.00 89.38 87 PHE A O 1
ATOM 637 N N . GLY A 1 88 ? 15.935 3.992 -9.038 1.00 85.88 88 GLY A N 1
ATOM 638 C CA . GLY A 1 88 ? 15.969 3.591 -7.634 1.00 85.88 88 GLY A CA 1
ATOM 639 C C . GLY A 1 88 ? 15.694 2.094 -7.503 1.00 85.88 88 GLY A C 1
ATOM 640 O O . GLY A 1 88 ? 16.548 1.337 -7.032 1.00 85.88 88 GLY A O 1
ATOM 641 N N . THR A 1 89 ? 14.524 1.668 -7.973 1.00 87.38 89 THR A N 1
ATOM 642 C CA . THR A 1 89 ? 14.046 0.279 -7.969 1.00 87.38 89 THR A CA 1
ATOM 643 C C . THR A 1 89 ? 13.346 -0.079 -9.273 1.00 87.38 89 THR A C 1
ATOM 645 O O . THR A 1 89 ? 12.788 0.778 -9.955 1.00 87.38 89 THR A O 1
ATOM 648 N N . ILE A 1 90 ? 13.418 -1.358 -9.649 1.00 89.94 90 ILE A N 1
ATOM 649 C CA . ILE A 1 90 ? 12.862 -1.898 -10.890 1.00 89.94 90 ILE A CA 1
ATOM 650 C C . ILE A 1 90 ? 12.213 -3.251 -10.591 1.00 89.94 90 ILE A C 1
ATOM 652 O O . ILE A 1 90 ? 12.879 -4.178 -10.133 1.00 89.94 90 ILE A O 1
ATOM 656 N N . VAL A 1 91 ? 10.936 -3.402 -10.913 1.00 89.06 91 VAL A N 1
ATOM 657 C CA . VAL A 1 91 ? 10.187 -4.656 -10.809 1.00 89.06 91 VAL A CA 1
ATOM 658 C C . VAL A 1 91 ? 9.521 -4.929 -12.150 1.00 89.06 91 VAL A C 1
ATOM 660 O O . VAL A 1 91 ? 8.703 -4.147 -12.615 1.00 89.06 91 VAL A O 1
ATOM 663 N N . LEU A 1 92 ? 9.880 -6.041 -12.786 1.00 90.19 92 LEU A N 1
ATOM 664 C CA . LEU A 1 92 ? 9.301 -6.482 -14.049 1.00 90.19 92 LEU A CA 1
ATOM 665 C C . LEU A 1 92 ? 8.743 -7.898 -13.913 1.00 90.19 92 LEU A C 1
ATOM 667 O O . LEU A 1 92 ? 9.492 -8.876 -13.798 1.00 90.19 92 LEU A O 1
ATOM 671 N N . ASP A 1 93 ? 7.422 -8.009 -13.976 1.00 85.81 93 ASP A N 1
ATOM 672 C CA . ASP A 1 93 ? 6.686 -9.265 -13.892 1.00 85.81 93 ASP A CA 1
ATOM 673 C C . ASP A 1 93 ? 5.789 -9.511 -15.122 1.00 85.81 93 ASP A C 1
ATOM 675 O O . ASP A 1 93 ? 6.010 -8.960 -16.203 1.00 85.81 93 ASP A O 1
ATOM 679 N N . ASP A 1 94 ? 4.839 -10.436 -14.999 1.00 80.38 94 ASP A N 1
ATOM 680 C CA . ASP A 1 94 ? 3.861 -10.756 -16.037 1.00 80.38 94 ASP A CA 1
ATOM 681 C C . ASP A 1 94 ? 2.784 -9.676 -16.216 1.00 80.38 94 ASP A C 1
ATOM 683 O O . ASP A 1 94 ? 2.132 -9.649 -17.262 1.00 80.38 94 ASP A O 1
ATOM 687 N N . LYS A 1 95 ? 2.614 -8.784 -15.235 1.00 79.25 95 LYS A N 1
ATOM 688 C CA . LYS A 1 95 ? 1.673 -7.660 -15.275 1.00 79.25 95 LYS A CA 1
ATOM 689 C C . LYS A 1 95 ? 2.299 -6.428 -15.913 1.00 79.25 95 LYS A C 1
ATOM 691 O O . LYS A 1 95 ? 1.605 -5.701 -16.617 1.00 79.25 95 LYS A O 1
ATOM 696 N N . GLY A 1 96 ? 3.601 -6.215 -15.734 1.00 88.25 96 GLY A N 1
ATOM 697 C CA . GLY A 1 96 ? 4.305 -5.120 -16.390 1.00 88.25 96 GLY A CA 1
ATOM 698 C C . GLY A 1 96 ? 5.579 -4.688 -15.682 1.00 88.25 96 GLY A C 1
ATOM 699 O O . GLY A 1 96 ? 6.154 -5.428 -14.885 1.00 88.25 96 GLY A O 1
ATOM 700 N N . LEU A 1 97 ? 6.026 -3.478 -16.013 1.00 91.44 97 LEU A N 1
ATOM 701 C CA . LEU A 1 97 ? 7.145 -2.804 -15.370 1.00 91.44 97 LEU A CA 1
ATOM 702 C C . LEU A 1 97 ? 6.628 -1.796 -14.345 1.00 91.44 97 LEU A C 1
ATOM 704 O O . LEU A 1 97 ? 5.832 -0.924 -14.684 1.00 91.44 97 LEU A O 1
ATOM 708 N N . VAL A 1 98 ? 7.159 -1.872 -13.131 1.00 89.88 98 VAL A N 1
ATOM 709 C CA . VAL A 1 98 ? 6.995 -0.873 -12.077 1.00 89.88 98 VAL A CA 1
ATOM 710 C C . VAL A 1 98 ? 8.383 -0.441 -11.633 1.00 89.88 98 VAL A C 1
ATOM 712 O O . VAL A 1 98 ? 9.200 -1.283 -11.264 1.00 89.88 98 VAL A O 1
ATOM 715 N N . ALA A 1 99 ? 8.690 0.848 -11.705 1.00 89.81 99 ALA A N 1
ATOM 716 C CA . ALA A 1 99 ? 10.017 1.350 -11.370 1.00 89.81 99 ALA A CA 1
ATOM 717 C C . ALA A 1 99 ? 9.962 2.715 -10.681 1.00 89.81 99 ALA A C 1
ATOM 719 O O . ALA A 1 99 ? 8.963 3.421 -10.755 1.00 89.81 99 ALA A O 1
ATOM 720 N N . THR A 1 100 ? 11.058 3.103 -10.039 1.00 88.25 100 THR A N 1
ATOM 721 C CA . THR A 1 100 ? 11.277 4.466 -9.537 1.00 88.25 100 THR A CA 1
ATOM 722 C C . THR A 1 100 ? 12.533 5.044 -10.168 1.00 88.25 100 THR A C 1
ATOM 724 O O . THR A 1 100 ? 13.507 4.319 -10.379 1.00 88.25 100 THR A O 1
ATOM 727 N N . VAL A 1 101 ? 12.541 6.340 -10.471 1.00 89.06 101 VAL A N 1
ATOM 728 C CA . VAL A 1 101 ? 13.723 7.052 -10.978 1.00 89.06 101 VAL A CA 1
ATOM 729 C C . VAL A 1 101 ? 14.083 8.227 -10.086 1.00 89.06 101 VAL A C 1
ATOM 731 O O . VAL A 1 101 ? 13.225 8.898 -9.520 1.00 89.06 101 VAL A O 1
ATOM 734 N N . ALA A 1 102 ? 15.377 8.515 -9.994 1.00 83.19 102 ALA A N 1
ATOM 735 C CA . ALA A 1 102 ? 15.858 9.718 -9.341 1.00 83.19 102 ALA A CA 1
ATOM 736 C C . ALA A 1 102 ? 15.374 10.955 -10.116 1.00 83.19 102 ALA A C 1
ATOM 738 O O . ALA A 1 102 ? 15.750 11.155 -11.274 1.00 83.19 102 ALA A O 1
ATOM 739 N N . GLY A 1 103 ? 14.578 11.806 -9.468 1.00 76.38 103 GLY A N 1
ATOM 740 C CA . GLY A 1 103 ? 14.064 13.038 -10.066 1.00 76.38 103 GLY A CA 1
ATOM 741 C C . GLY A 1 103 ? 12.593 13.292 -9.755 1.00 76.38 103 GLY A C 1
ATOM 742 O O . GLY A 1 103 ? 12.022 12.683 -8.856 1.00 76.38 103 GLY A O 1
ATOM 743 N N . ASP A 1 104 ? 12.010 14.237 -10.491 1.00 76.50 104 ASP A N 1
ATOM 744 C CA . ASP A 1 104 ? 10.590 14.579 -10.427 1.00 76.50 104 ASP A CA 1
ATOM 745 C C . ASP A 1 104 ? 9.765 13.778 -11.453 1.00 76.50 104 ASP A C 1
ATOM 747 O O . ASP A 1 104 ? 10.289 12.935 -12.185 1.00 76.50 104 ASP A O 1
ATOM 751 N N . VAL A 1 105 ? 8.465 14.078 -11.538 1.00 73.62 105 VAL A N 1
ATOM 752 C CA . VAL A 1 105 ? 7.532 13.482 -12.513 1.00 73.62 105 VAL A CA 1
ATOM 753 C C . VAL A 1 105 ? 8.051 13.600 -13.956 1.00 73.62 105 VAL A C 1
ATOM 755 O O . VAL A 1 105 ? 7.876 12.688 -14.757 1.00 73.62 105 VAL A O 1
ATOM 758 N N . GLY A 1 106 ? 8.782 14.669 -14.294 1.00 82.38 106 GLY A N 1
ATOM 759 C CA . GLY A 1 106 ? 9.356 14.837 -15.630 1.00 82.38 106 GLY A CA 1
ATOM 760 C C . GLY A 1 106 ? 10.471 13.832 -15.945 1.00 82.38 106 GLY A C 1
ATOM 761 O O . GLY A 1 106 ? 10.644 13.444 -17.105 1.00 82.38 106 GLY A O 1
ATOM 762 N N . ALA A 1 107 ? 11.222 13.386 -14.934 1.00 86.19 107 ALA A N 1
ATOM 763 C CA . ALA A 1 107 ? 12.194 12.307 -15.090 1.00 86.19 107 ALA A CA 1
ATOM 764 C C . ALA A 1 107 ? 11.502 10.953 -15.314 1.00 86.19 107 ALA A C 1
ATOM 766 O O . ALA A 1 107 ? 11.947 10.187 -16.171 1.00 86.19 107 ALA A O 1
ATOM 767 N N . ALA A 1 108 ? 10.406 10.690 -14.599 1.00 86.62 108 ALA A N 1
ATOM 768 C CA . ALA A 1 108 ? 9.600 9.483 -14.763 1.00 86.62 108 ALA A CA 1
ATOM 769 C C . ALA A 1 108 ? 8.964 9.396 -16.163 1.00 86.62 108 ALA A C 1
ATOM 771 O O . ALA A 1 108 ? 9.174 8.406 -16.869 1.00 86.62 108 ALA A O 1
ATOM 772 N N . ASP A 1 109 ? 8.323 10.475 -16.626 1.00 87.56 109 ASP A N 1
ATOM 773 C CA . ASP A 1 109 ? 7.762 10.585 -17.982 1.00 87.56 109 ASP A CA 1
ATOM 774 C C . ASP A 1 109 ? 8.836 10.382 -19.065 1.00 87.56 109 ASP A C 1
ATOM 776 O O . ASP A 1 109 ? 8.614 9.753 -20.105 1.00 87.56 109 ASP A O 1
ATOM 780 N N . GLY A 1 110 ? 10.033 10.937 -18.836 1.00 90.94 110 GLY A N 1
ATOM 781 C CA . GLY A 1 110 ? 11.188 10.767 -19.714 1.00 90.94 110 GLY A CA 1
ATOM 782 C C . GLY A 1 110 ? 11.629 9.308 -19.821 1.00 90.94 110 GLY A C 1
ATOM 783 O O . GLY A 1 110 ? 11.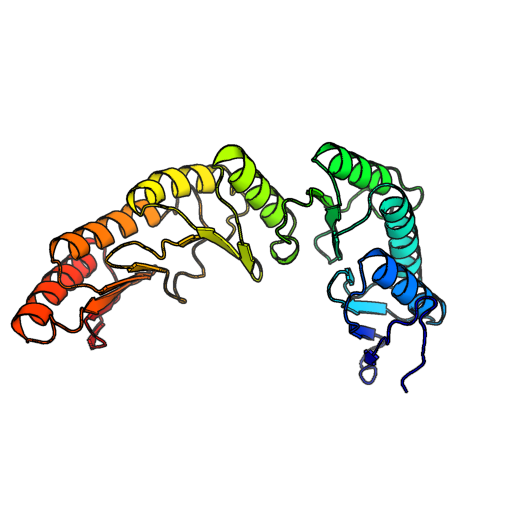823 8.807 -20.933 1.00 90.94 110 GLY A O 1
ATOM 784 N N . ALA A 1 111 ? 11.730 8.623 -18.682 1.00 93.00 111 ALA A N 1
ATOM 785 C CA . ALA A 1 111 ? 12.100 7.217 -18.600 1.00 93.00 111 ALA A CA 1
ATOM 786 C C . ALA A 1 111 ? 11.069 6.304 -19.279 1.00 93.00 111 ALA A C 1
ATOM 788 O O . ALA A 1 111 ? 11.454 5.452 -20.085 1.00 93.00 111 ALA A O 1
ATOM 789 N N . GLU A 1 112 ? 9.769 6.504 -19.024 1.00 93.44 112 GLU A N 1
ATOM 790 C CA . GLU A 1 112 ? 8.720 5.698 -19.661 1.00 93.44 112 GLU A CA 1
ATOM 791 C C . GLU A 1 112 ? 8.766 5.886 -21.176 1.00 93.44 112 GLU A C 1
ATOM 793 O O . GLU A 1 112 ? 8.785 4.909 -21.931 1.00 93.44 112 GLU A O 1
ATOM 798 N N . ARG A 1 113 ? 8.844 7.137 -21.638 1.00 94.19 113 ARG A N 1
ATOM 799 C CA . ARG A 1 113 ? 8.905 7.447 -23.067 1.00 94.19 113 ARG A CA 1
ATOM 800 C C . ARG A 1 113 ? 10.092 6.770 -23.745 1.00 94.19 113 ARG A C 1
ATOM 802 O O . ARG A 1 113 ? 9.918 6.208 -24.822 1.00 94.19 113 ARG A O 1
ATOM 809 N N . MET A 1 114 ? 11.269 6.754 -23.118 1.00 95.50 114 MET A N 1
ATOM 810 C CA . MET A 1 114 ? 12.435 6.048 -23.661 1.00 95.50 114 MET A CA 1
ATOM 811 C C . MET A 1 114 ? 12.205 4.536 -23.802 1.00 95.50 114 MET A C 1
ATOM 813 O O . MET A 1 114 ? 12.637 3.953 -24.797 1.00 95.50 114 MET A O 1
ATOM 817 N N . LEU A 1 115 ? 11.510 3.894 -22.854 1.00 95.44 115 LEU A N 1
ATOM 818 C CA . LEU A 1 115 ? 11.142 2.477 -22.975 1.00 95.44 115 LEU A CA 1
ATOM 819 C C . LEU A 1 115 ? 10.134 2.256 -24.103 1.00 95.44 115 LEU A C 1
ATOM 821 O O . LEU A 1 115 ? 10.333 1.374 -24.938 1.00 95.44 115 LEU A O 1
ATOM 825 N N . ARG A 1 116 ? 9.083 3.081 -24.168 1.00 94.44 116 ARG A N 1
ATOM 826 C CA . ARG A 1 116 ? 8.041 3.017 -25.209 1.00 94.44 116 ARG A CA 1
ATOM 827 C C . ARG A 1 116 ? 8.609 3.225 -26.613 1.00 94.44 116 ARG A C 1
ATOM 829 O O . ARG A 1 116 ? 8.184 2.555 -27.550 1.00 94.44 116 ARG A O 1
ATOM 836 N N . GLU A 1 117 ? 9.576 4.128 -26.754 1.00 93.50 117 GLU A N 1
ATOM 837 C CA . GLU A 1 117 ? 10.262 4.442 -28.013 1.00 93.50 117 GLU A CA 1
ATOM 838 C C . GLU A 1 117 ? 11.404 3.461 -28.339 1.00 93.50 117 GLU A C 1
ATOM 840 O O . GLU A 1 117 ? 12.021 3.562 -29.406 1.00 93.50 117 GLU A O 1
ATOM 845 N N . SER A 1 118 ? 11.697 2.494 -27.458 1.00 92.81 118 SER A N 1
ATOM 846 C CA . SER A 1 118 ? 12.752 1.512 -27.695 1.00 92.81 118 SER A CA 1
ATOM 847 C C . SER A 1 118 ? 12.490 0.704 -28.966 1.00 92.81 118 SER A C 1
ATOM 849 O O . SER A 1 118 ? 11.427 0.116 -29.178 1.00 92.81 118 SER A O 1
ATOM 851 N N . SER A 1 119 ? 13.534 0.582 -29.787 1.00 89.69 119 SER A N 1
ATOM 852 C CA . SER A 1 119 ? 13.518 -0.208 -31.023 1.00 89.69 119 SER A CA 1
ATOM 853 C C . SER A 1 119 ? 13.264 -1.709 -30.822 1.00 89.69 119 SER A C 1
ATOM 855 O O . SER A 1 119 ? 13.027 -2.416 -31.801 1.00 89.69 119 SER A O 1
ATOM 857 N N . SER A 1 120 ? 13.308 -2.211 -29.581 1.00 88.38 120 SER A N 1
ATOM 858 C CA . SER A 1 120 ? 13.044 -3.619 -29.275 1.00 88.38 120 SER A CA 1
ATOM 859 C C . SER A 1 120 ? 11.577 -4.016 -29.456 1.00 88.38 120 SER A C 1
ATOM 861 O O . SER A 1 120 ? 11.288 -5.198 -29.645 1.00 88.38 120 SER A O 1
ATOM 863 N N . GLY A 1 121 ? 10.648 -3.056 -29.360 1.00 86.56 121 GLY A N 1
ATOM 864 C CA . GLY A 1 121 ? 9.203 -3.295 -29.405 1.00 86.56 121 GLY A CA 1
ATOM 865 C C . GLY A 1 121 ? 8.640 -4.081 -28.212 1.00 86.56 121 GLY A C 1
ATOM 866 O O . GLY A 1 121 ? 7.438 -4.315 -28.164 1.00 86.56 121 GLY A O 1
ATOM 867 N N . ILE A 1 122 ? 9.471 -4.472 -27.236 1.00 89.75 122 ILE A N 1
ATOM 868 C CA . ILE A 1 122 ? 9.056 -5.265 -26.061 1.00 89.75 122 ILE A CA 1
ATOM 869 C C . ILE A 1 122 ? 8.041 -4.502 -25.202 1.00 89.75 122 ILE A C 1
ATOM 871 O O . ILE A 1 122 ? 7.151 -5.102 -24.602 1.00 89.75 122 ILE A O 1
ATOM 875 N N . TRP A 1 123 ? 8.196 -3.184 -25.154 1.00 92.50 123 TRP A N 1
ATOM 876 C CA . TRP A 1 123 ? 7.499 -2.281 -24.245 1.00 92.50 123 TRP A CA 1
ATOM 877 C C . TRP A 1 123 ? 6.197 -1.719 -24.815 1.00 92.50 123 TRP A C 1
ATOM 879 O O . TRP A 1 123 ? 5.466 -1.048 -24.094 1.00 92.50 123 TRP A O 1
ATOM 889 N N . ALA A 1 124 ? 5.900 -1.960 -26.096 1.00 86.19 124 ALA A N 1
ATOM 890 C CA . ALA A 1 124 ? 4.770 -1.331 -26.779 1.00 86.19 124 ALA A CA 1
ATOM 891 C C . ALA A 1 124 ? 3.427 -1.656 -26.104 1.00 86.19 124 ALA A C 1
ATOM 893 O O . ALA A 1 124 ? 2.633 -0.754 -25.862 1.00 86.19 124 ALA A O 1
ATOM 894 N N . ASP A 1 125 ? 3.235 -2.921 -25.722 1.00 84.62 125 ASP A N 1
ATOM 895 C CA . ASP A 1 125 ? 1.974 -3.429 -25.163 1.00 84.62 125 ASP A CA 1
ATOM 896 C C . ASP A 1 125 ? 2.047 -3.708 -23.650 1.00 84.62 125 ASP A C 1
ATOM 898 O O . ASP A 1 125 ? 1.123 -4.272 -23.068 1.00 84.62 125 ASP A O 1
ATOM 902 N N . MET A 1 126 ? 3.163 -3.364 -23.002 1.00 88.19 126 MET A N 1
ATOM 903 C CA . MET A 1 126 ? 3.381 -3.634 -21.579 1.00 88.19 126 MET A CA 1
ATOM 904 C C . MET A 1 126 ? 2.781 -2.519 -20.715 1.00 88.19 126 MET A C 1
ATOM 906 O O . MET A 1 126 ? 2.864 -1.347 -21.080 1.00 88.19 126 MET A O 1
ATOM 910 N N . GLN A 1 127 ? 2.211 -2.843 -19.553 1.00 89.12 127 GLN A N 1
ATOM 911 C CA . GLN A 1 127 ? 1.916 -1.814 -18.554 1.00 89.12 127 GLN A CA 1
ATOM 912 C C . GLN A 1 127 ? 3.243 -1.312 -17.979 1.00 89.12 127 GLN A C 1
ATOM 914 O O . GLN A 1 127 ? 4.081 -2.112 -17.568 1.00 89.12 127 GLN A O 1
ATOM 919 N N . ILE A 1 128 ? 3.460 -0.001 -18.010 1.00 90.81 128 ILE A N 1
ATOM 920 C CA . ILE A 1 128 ? 4.663 0.632 -17.475 1.00 90.81 128 ILE A CA 1
ATOM 921 C C . ILE A 1 128 ? 4.181 1.694 -16.505 1.00 90.81 128 ILE A C 1
ATOM 923 O O . ILE A 1 128 ? 3.380 2.534 -16.893 1.00 90.81 128 ILE A O 1
ATOM 927 N N . ALA A 1 129 ? 4.655 1.622 -15.269 1.00 88.94 129 ALA A N 1
ATOM 928 C CA . ALA A 1 129 ? 4.471 2.651 -14.264 1.00 88.94 129 ALA A CA 1
ATOM 929 C C . ALA A 1 129 ? 5.850 3.017 -13.723 1.00 88.94 129 ALA A C 1
ATOM 931 O O . ALA A 1 129 ? 6.583 2.156 -13.229 1.00 88.94 129 ALA A O 1
ATOM 932 N N . ILE A 1 130 ? 6.233 4.281 -13.871 1.00 88.50 130 ILE A N 1
ATOM 933 C CA . ILE A 1 130 ? 7.496 4.792 -13.349 1.00 88.50 130 ILE A CA 1
ATOM 934 C C . ILE A 1 130 ? 7.175 5.978 -12.465 1.00 88.50 130 ILE A C 1
ATOM 936 O O . ILE A 1 130 ? 6.495 6.895 -12.909 1.00 88.50 130 ILE A O 1
ATOM 940 N N . GLY A 1 131 ? 7.671 5.937 -11.236 1.00 83.06 131 GLY A N 1
ATOM 941 C CA . GLY A 1 131 ? 7.482 6.995 -10.261 1.00 83.06 131 GLY A CA 1
ATOM 942 C C . GLY A 1 131 ? 8.746 7.803 -10.017 1.00 83.06 131 GLY A C 1
ATOM 943 O O . GLY A 1 131 ? 9.862 7.362 -10.322 1.00 83.06 131 GLY A O 1
ATOM 944 N N . GLY A 1 132 ? 8.573 8.993 -9.452 1.00 79.19 132 GLY A N 1
ATOM 945 C CA . GLY A 1 132 ? 9.687 9.799 -8.950 1.00 79.19 132 GLY A CA 1
ATOM 946 C C . GLY A 1 132 ? 10.184 9.286 -7.596 1.00 79.19 132 GLY A C 1
ATOM 947 O O . GLY A 1 132 ? 9.419 8.735 -6.809 1.00 79.19 132 GLY A O 1
ATOM 948 N N . ASP A 1 133 ? 11.468 9.471 -7.294 1.00 69.56 133 ASP A N 1
ATOM 949 C CA . ASP A 1 133 ? 12.017 9.157 -5.970 1.00 69.56 133 ASP A CA 1
ATOM 950 C C . ASP A 1 133 ? 11.520 10.178 -4.927 1.00 69.56 133 ASP A C 1
ATOM 952 O O . ASP A 1 133 ? 12.141 11.220 -4.698 1.00 69.56 133 ASP A O 1
ATOM 956 N N . THR A 1 134 ? 10.376 9.890 -4.295 1.00 58.44 134 THR A N 1
ATOM 957 C CA . THR A 1 134 ? 9.832 10.659 -3.159 1.00 58.44 134 THR A CA 1
ATOM 958 C C . THR A 1 134 ? 10.428 10.229 -1.811 1.00 58.44 134 THR A C 1
ATOM 960 O O . THR A 1 134 ? 10.045 10.755 -0.765 1.00 58.44 134 THR A O 1
ATOM 963 N N . GLY A 1 135 ? 11.411 9.317 -1.808 1.00 54.31 135 GLY A N 1
ATOM 964 C CA . GLY A 1 135 ? 12.000 8.737 -0.598 1.00 54.31 135 GLY A CA 1
ATOM 965 C C . GLY A 1 135 ? 11.295 7.474 -0.087 1.00 54.31 135 GLY A C 1
ATOM 966 O O . GLY A 1 135 ? 11.671 6.968 0.975 1.00 54.31 135 GLY A O 1
ATOM 967 N N . SER A 1 136 ? 10.329 6.947 -0.845 1.00 57.62 136 SER A N 1
ATOM 968 C CA . SER A 1 136 ? 9.564 5.734 -0.539 1.00 57.62 136 SER A CA 1
ATOM 969 C C . SER A 1 136 ? 9.534 4.807 -1.765 1.00 57.62 136 SER A C 1
ATOM 971 O O . SER A 1 136 ? 9.130 5.217 -2.848 1.00 57.62 136 SER A O 1
ATOM 973 N N . ASP A 1 137 ? 9.976 3.555 -1.615 1.00 64.19 137 ASP A N 1
ATOM 974 C CA . ASP A 1 137 ? 9.914 2.548 -2.684 1.00 64.19 137 ASP A CA 1
ATOM 975 C C . ASP A 1 137 ? 8.543 1.863 -2.683 1.00 64.19 137 ASP A C 1
ATOM 977 O O . ASP A 1 137 ? 8.277 1.019 -1.829 1.00 64.19 137 ASP A O 1
ATOM 981 N N . HIS A 1 138 ? 7.684 2.240 -3.633 1.00 70.69 138 HIS A N 1
ATOM 982 C CA . HIS A 1 138 ? 6.309 1.730 -3.748 1.00 70.69 138 HIS A CA 1
ATOM 983 C C . HIS A 1 138 ? 6.161 0.568 -4.744 1.00 70.69 138 HIS A C 1
ATOM 985 O O . HIS A 1 138 ? 5.049 0.122 -5.040 1.00 70.69 138 HIS A O 1
ATOM 991 N N . THR A 1 139 ? 7.272 0.072 -5.300 1.00 63.34 139 THR A N 1
ATOM 992 C CA . THR A 1 139 ? 7.249 -0.866 -6.439 1.00 63.34 139 THR A CA 1
ATOM 993 C C . THR A 1 139 ? 6.637 -2.233 -6.114 1.00 63.34 139 THR A C 1
ATOM 995 O O . THR A 1 139 ? 6.141 -2.922 -7.007 1.00 63.34 139 THR A O 1
ATOM 998 N N . ASP A 1 140 ? 6.586 -2.619 -4.840 1.00 71.06 140 ASP A N 1
ATOM 999 C CA . ASP A 1 140 ? 5.986 -3.872 -4.370 1.00 71.06 140 ASP A CA 1
ATOM 1000 C C . ASP A 1 140 ? 4.444 -3.847 -4.309 1.00 71.06 140 ASP A C 1
ATOM 1002 O O . ASP A 1 140 ? 3.817 -4.887 -4.071 1.00 71.06 140 ASP A O 1
ATOM 1006 N N . ALA A 1 141 ? 3.820 -2.685 -4.533 1.00 72.50 141 ALA A N 1
ATOM 1007 C CA . ALA A 1 141 ? 2.369 -2.543 -4.646 1.00 72.50 141 ALA A CA 1
ATOM 1008 C C . ALA A 1 141 ? 1.842 -2.700 -6.087 1.00 72.50 141 ALA A C 1
ATOM 1010 O O . ALA A 1 141 ? 0.628 -2.767 -6.285 1.00 72.50 141 ALA A O 1
ATOM 1011 N N . GLY A 1 142 ? 2.729 -2.825 -7.081 1.00 77.69 142 GLY A N 1
ATOM 1012 C CA . GLY A 1 142 ? 2.352 -2.875 -8.494 1.00 77.69 142 GLY A CA 1
ATOM 1013 C C . GLY A 1 142 ? 2.068 -1.487 -9.087 1.00 77.69 142 GLY A C 1
ATOM 1014 O O . GLY A 1 142 ? 2.139 -0.481 -8.388 1.00 77.69 142 GLY A O 1
ATOM 1015 N N . ALA A 1 143 ? 1.728 -1.436 -10.379 1.00 81.75 143 ALA A N 1
ATOM 1016 C CA . ALA A 1 143 ? 1.537 -0.184 -11.120 1.00 81.75 143 ALA A CA 1
ATOM 1017 C C . ALA A 1 143 ? 0.450 0.715 -10.510 1.00 81.75 143 ALA A C 1
ATOM 1019 O O . ALA A 1 143 ? 0.731 1.848 -10.138 1.00 81.75 143 ALA A O 1
ATOM 1020 N N . ALA A 1 144 ? -0.758 0.186 -10.301 1.00 82.00 144 ALA A N 1
ATOM 1021 C CA . ALA A 1 144 ? -1.831 0.951 -9.669 1.00 82.00 144 ALA A CA 1
ATOM 1022 C C . ALA A 1 144 ? -1.526 1.324 -8.211 1.00 82.00 144 ALA A C 1
ATOM 1024 O O . ALA A 1 144 ? -2.004 2.340 -7.715 1.00 82.00 144 ALA A O 1
ATOM 1025 N N . GLY A 1 145 ? -0.732 0.506 -7.511 1.00 85.25 145 GLY A N 1
ATOM 1026 C CA . GLY A 1 145 ? -0.270 0.815 -6.162 1.00 85.25 145 GLY A CA 1
ATOM 1027 C C . GLY A 1 145 ? 0.680 2.002 -6.132 1.00 85.25 145 GLY A C 1
ATOM 1028 O O . GLY A 1 145 ? 0.521 2.870 -5.280 1.00 85.25 145 GLY A O 1
ATOM 1029 N N . LEU A 1 146 ? 1.612 2.067 -7.082 1.00 85.31 146 LEU A N 1
ATOM 1030 C CA . LEU A 1 146 ? 2.495 3.213 -7.266 1.00 85.31 146 LEU A CA 1
ATOM 1031 C C . LEU A 1 146 ? 1.694 4.475 -7.615 1.00 85.31 146 LEU A C 1
ATOM 1033 O O . LEU A 1 146 ? 1.833 5.479 -6.924 1.00 85.31 146 LEU A O 1
ATOM 1037 N N . GLU A 1 147 ? 0.797 4.399 -8.603 1.00 85.25 147 GLU A N 1
ATOM 1038 C CA . GLU A 1 147 ? -0.054 5.529 -9.011 1.00 85.25 147 GLU A CA 1
ATOM 1039 C C . GLU A 1 147 ? -0.899 6.066 -7.842 1.00 85.25 147 GLU A C 1
ATOM 1041 O O . GLU A 1 147 ? -0.962 7.275 -7.606 1.00 85.25 147 GLU A O 1
ATOM 1046 N N . LEU A 1 148 ? -1.522 5.173 -7.063 1.00 89.25 148 LEU A N 1
ATOM 1047 C CA . LEU A 1 148 ? -2.317 5.569 -5.902 1.00 89.25 148 LEU A CA 1
ATOM 1048 C C . LEU A 1 148 ? -1.449 6.152 -4.779 1.00 89.25 148 LEU A C 1
ATOM 1050 O O . LEU A 1 148 ? -1.867 7.109 -4.130 1.00 89.25 148 LEU A O 1
ATOM 1054 N N . ALA A 1 149 ? -0.257 5.597 -4.536 1.00 88.88 149 ALA A N 1
ATOM 1055 C CA . ALA A 1 149 ? 0.671 6.124 -3.538 1.00 88.88 149 ALA A CA 1
ATOM 1056 C C . ALA A 1 149 ? 1.097 7.558 -3.879 1.00 88.88 149 ALA A C 1
ATOM 1058 O O . ALA A 1 149 ? 0.991 8.438 -3.026 1.00 88.88 149 ALA A O 1
ATOM 1059 N N . GLU A 1 150 ? 1.499 7.807 -5.128 1.00 86.50 150 GLU A N 1
ATOM 1060 C CA . GLU A 1 150 ? 1.891 9.139 -5.600 1.00 86.50 150 GLU A CA 1
ATOM 1061 C C . GLU A 1 150 ? 0.739 10.141 -5.506 1.00 86.50 150 GLU A C 1
ATOM 1063 O O . GLU A 1 150 ? 0.931 11.272 -5.054 1.00 86.50 150 GLU A O 1
ATOM 1068 N N . TRP A 1 151 ? -0.479 9.721 -5.864 1.00 91.31 151 TRP A N 1
ATOM 1069 C CA . TRP A 1 151 ? -1.666 10.558 -5.707 1.00 91.31 151 TRP A CA 1
ATOM 1070 C C . TRP A 1 151 ? -1.923 10.915 -4.235 1.00 91.31 151 TRP A C 1
ATOM 1072 O O . TRP A 1 151 ? -2.159 12.082 -3.928 1.00 91.31 151 TRP A O 1
ATOM 1082 N N . ILE A 1 152 ? -1.830 9.951 -3.307 1.00 92.12 152 ILE A N 1
ATOM 1083 C CA . ILE A 1 152 ? -1.997 10.207 -1.864 1.00 92.12 152 ILE A CA 1
ATOM 1084 C C . ILE A 1 152 ? -0.933 11.193 -1.366 1.00 92.12 152 ILE A C 1
ATOM 1086 O O . ILE A 1 152 ? -1.262 12.150 -0.662 1.00 92.12 152 ILE A O 1
ATOM 1090 N N . GLU A 1 153 ? 0.331 10.978 -1.729 1.00 90.56 153 GLU A N 1
ATOM 1091 C CA . GLU A 1 153 ? 1.444 11.831 -1.303 1.00 90.56 153 GLU A CA 1
ATOM 1092 C C . GLU A 1 153 ? 1.297 13.262 -1.844 1.00 90.56 153 GLU A C 1
ATOM 1094 O O . GLU A 1 153 ? 1.518 14.218 -1.099 1.00 90.56 153 GLU A O 1
ATOM 1099 N N . SER A 1 154 ? 0.862 13.420 -3.098 1.00 88.94 154 SER A N 1
ATOM 1100 C CA . SER A 1 154 ? 0.666 14.726 -3.744 1.00 88.94 154 SER A CA 1
ATOM 1101 C C . SER A 1 154 ? -0.582 15.464 -3.252 1.00 88.94 154 SER A C 1
ATOM 1103 O O . SER A 1 154 ? -0.502 16.630 -2.864 1.00 88.94 154 SER A O 1
ATOM 1105 N N . GLU A 1 155 ? -1.743 14.806 -3.267 1.00 93.31 155 GLU A N 1
ATOM 1106 C CA . GLU A 1 155 ? -3.038 15.460 -3.041 1.00 93.31 155 GLU A CA 1
ATOM 1107 C C . GLU A 1 155 ? -3.434 15.505 -1.565 1.00 93.31 155 GLU A C 1
ATOM 1109 O O . GLU A 1 155 ? -4.035 16.482 -1.113 1.00 93.31 155 GLU A O 1
ATOM 1114 N N . LEU A 1 156 ? -3.096 14.468 -0.789 1.00 91.62 156 LEU A N 1
ATOM 1115 C CA . LEU A 1 156 ? -3.383 14.440 0.648 1.00 91.62 156 LEU A CA 1
ATOM 1116 C C . LEU A 1 156 ? -2.209 14.966 1.480 1.00 91.62 156 LEU A C 1
ATOM 1118 O O . LEU A 1 156 ? -2.411 15.333 2.637 1.00 91.62 156 LEU A O 1
ATOM 1122 N N . GLY A 1 157 ? -1.000 15.039 0.910 1.00 90.38 157 GLY A N 1
ATOM 1123 C CA . GLY A 1 157 ? 0.195 15.511 1.616 1.00 90.38 157 GLY A CA 1
ATOM 1124 C C . GLY A 1 157 ? 0.654 14.554 2.718 1.00 90.38 157 GLY A C 1
ATOM 1125 O O . GLY A 1 157 ? 1.282 14.982 3.687 1.00 90.38 157 GLY A O 1
ATOM 1126 N N . VAL A 1 158 ? 0.296 13.274 2.602 1.00 90.56 158 VAL A N 1
ATOM 1127 C CA . VAL A 1 158 ? 0.547 12.242 3.610 1.00 90.56 158 VAL A CA 1
ATOM 1128 C C . VAL A 1 158 ? 1.516 11.210 3.036 1.00 90.56 158 VAL A C 1
ATOM 1130 O O . VAL A 1 158 ? 1.253 10.707 1.947 1.00 90.56 158 VAL A O 1
ATOM 1133 N N . PRO A 1 159 ? 2.606 10.851 3.741 1.00 88.62 159 PRO A N 1
ATOM 1134 C CA . PRO A 1 159 ? 3.539 9.843 3.247 1.00 88.62 159 PRO A CA 1
ATOM 1135 C C . PRO A 1 159 ? 2.859 8.478 3.156 1.00 88.62 159 PRO A C 1
ATOM 1137 O O . PRO A 1 159 ? 2.067 8.133 4.030 1.00 88.62 159 PRO A O 1
ATOM 1140 N N . VAL A 1 160 ? 3.207 7.666 2.162 1.00 88.50 160 VAL A N 1
ATOM 1141 C CA . VAL A 1 160 ? 2.678 6.304 2.029 1.00 88.50 160 VAL A CA 1
ATOM 1142 C C . VAL A 1 160 ? 3.782 5.287 2.282 1.00 88.50 160 VAL A C 1
ATOM 1144 O O . VAL A 1 160 ? 4.964 5.535 2.069 1.00 88.50 160 VAL A O 1
ATOM 1147 N N . SER A 1 161 ? 3.405 4.121 2.795 1.00 85.19 161 SER A N 1
ATOM 1148 C CA . SER A 1 161 ? 4.297 2.963 2.848 1.00 85.19 161 SER A CA 1
ATOM 1149 C C . SER A 1 161 ? 3.608 1.758 2.243 1.00 85.19 161 SER A C 1
ATOM 1151 O O . SER A 1 161 ? 2.440 1.499 2.537 1.00 85.19 161 SER A O 1
ATOM 1153 N N . THR A 1 162 ? 4.319 1.010 1.415 1.00 79.50 162 THR A N 1
ATOM 1154 C CA . THR A 1 162 ? 3.793 -0.180 0.757 1.00 79.50 162 THR A CA 1
ATOM 1155 C C . THR A 1 162 ? 4.348 -1.449 1.391 1.00 79.50 162 THR A C 1
ATOM 1157 O O . THR A 1 162 ? 5.424 -1.480 1.993 1.00 79.50 162 THR A O 1
ATOM 1160 N N . ASN A 1 163 ? 3.536 -2.501 1.363 1.00 72.94 163 ASN A N 1
ATOM 1161 C CA . ASN A 1 163 ? 3.944 -3.837 1.769 1.00 72.94 163 ASN A CA 1
ATOM 1162 C C . ASN A 1 163 ? 3.085 -4.874 1.050 1.00 72.94 163 ASN A C 1
ATOM 1164 O O . ASN A 1 163 ? 1.908 -5.045 1.389 1.00 72.94 163 ASN A O 1
ATOM 1168 N N . ARG A 1 164 ? 3.683 -5.601 0.100 1.00 69.50 164 ARG A N 1
ATOM 1169 C CA . ARG A 1 164 ? 3.090 -6.772 -0.578 1.00 69.50 164 ARG A CA 1
ATOM 1170 C C . ARG A 1 164 ? 1.668 -6.503 -1.089 1.00 69.50 164 ARG A C 1
ATOM 1172 O O . ARG A 1 164 ? 0.730 -7.210 -0.714 1.00 69.50 164 ARG A O 1
ATOM 1179 N N . GLY A 1 165 ? 1.496 -5.476 -1.920 1.00 70.56 165 GLY A N 1
ATOM 1180 C CA . GLY A 1 165 ? 0.181 -5.133 -2.483 1.00 70.56 165 GLY A CA 1
ATOM 1181 C C . GLY A 1 165 ? -0.778 -4.422 -1.521 1.00 70.56 165 GLY A C 1
ATOM 1182 O O . GLY A 1 165 ? -1.976 -4.365 -1.787 1.00 70.56 165 GLY A O 1
ATOM 1183 N N . SER A 1 166 ? -0.281 -3.899 -0.397 1.00 80.50 166 SER A N 1
ATOM 1184 C CA . SER A 1 166 ? -1.040 -3.050 0.525 1.00 80.50 166 SER A CA 1
ATOM 1185 C C . SER A 1 166 ? -0.376 -1.693 0.666 1.00 80.50 166 SER A C 1
ATOM 1187 O O . SER A 1 166 ? 0.835 -1.632 0.861 1.00 80.50 166 SER A O 1
ATOM 1189 N N . LEU A 1 167 ? -1.177 -0.631 0.696 1.00 88.00 167 LEU A N 1
ATOM 1190 C CA . LEU A 1 167 ? -0.738 0.702 1.092 1.00 88.00 167 LEU A CA 1
ATOM 1191 C C . LEU A 1 167 ? -1.092 0.943 2.560 1.00 88.00 167 LEU A C 1
ATOM 1193 O O . LEU A 1 167 ? -2.175 0.578 3.018 1.00 88.00 167 LEU A O 1
ATOM 1197 N N . THR A 1 168 ? -0.176 1.540 3.310 1.00 89.50 168 THR A N 1
ATOM 1198 C CA . THR A 1 168 ? -0.370 1.982 4.691 1.00 89.50 168 THR A CA 1
ATOM 1199 C C . THR A 1 168 ? -0.197 3.493 4.743 1.00 89.50 168 THR A C 1
ATOM 1201 O O . THR A 1 168 ? 0.872 4.004 4.406 1.00 89.50 168 THR A O 1
ATOM 1204 N N . VAL A 1 169 ? -1.245 4.187 5.187 1.00 91.81 169 VAL A N 1
ATOM 1205 C CA . VAL A 1 169 ? -1.352 5.649 5.185 1.00 91.81 169 VAL A CA 1
ATOM 1206 C C . VAL A 1 169 ? -1.439 6.147 6.638 1.00 91.81 169 VAL A C 1
ATOM 1208 O O . VAL A 1 169 ? -2.481 5.986 7.283 1.00 91.81 169 VAL A O 1
ATOM 1211 N N . PRO A 1 170 ? -0.350 6.684 7.212 1.00 91.75 170 PRO A N 1
ATOM 1212 C CA . PRO A 1 170 ? -0.351 7.299 8.531 1.00 91.75 170 PRO A CA 1
ATOM 1213 C C . PRO A 1 170 ? -1.073 8.649 8.520 1.00 91.75 170 PRO A C 1
ATOM 1215 O O . PRO A 1 170 ? -0.648 9.572 7.847 1.00 91.75 170 PRO A O 1
ATOM 1218 N N . LEU A 1 171 ? -2.127 8.794 9.314 1.00 92.25 171 LEU A N 1
ATOM 1219 C CA . LEU A 1 171 ? -2.861 10.049 9.467 1.00 92.25 171 LEU A CA 1
ATOM 1220 C C . LEU A 1 171 ? -2.680 10.608 10.880 1.00 92.25 171 LEU A C 1
ATOM 1222 O O . LEU A 1 171 ? -2.633 9.852 11.852 1.00 92.25 171 LEU A O 1
ATOM 1226 N N . ASP A 1 172 ? -2.651 11.937 10.998 1.00 90.50 172 ASP A N 1
ATOM 1227 C CA . ASP A 1 172 ? -2.412 12.638 12.269 1.00 90.50 172 ASP A CA 1
ATOM 1228 C C . ASP A 1 172 ? -3.583 12.552 13.254 1.00 90.50 172 ASP A C 1
ATOM 1230 O O . ASP A 1 172 ? -3.394 12.675 14.465 1.00 90.50 172 ASP A O 1
ATOM 1234 N N . SER A 1 173 ? -4.799 12.288 12.768 1.00 90.56 173 SER A N 1
ATOM 1235 C CA . SER A 1 173 ? -6.011 12.214 13.590 1.00 90.56 173 SER A CA 1
ATOM 1236 C C . SER A 1 173 ? -6.963 11.128 13.070 1.00 90.56 173 SER A C 1
ATOM 1238 O O . SER A 1 173 ? -6.947 10.810 11.884 1.00 90.56 173 SER A O 1
ATOM 1240 N N . VAL A 1 174 ? -7.770 10.520 13.950 1.00 89.12 174 VAL A N 1
ATOM 1241 C CA . VAL A 1 174 ? -8.772 9.508 13.546 1.00 89.12 174 VAL A CA 1
ATOM 1242 C C . VAL A 1 174 ? -9.958 10.173 12.845 1.00 89.12 174 VAL A C 1
ATOM 1244 O O . VAL A 1 174 ? -10.580 9.593 11.962 1.00 89.12 174 VAL A O 1
ATOM 1247 N N . GLU A 1 175 ? -10.239 11.431 13.167 1.00 88.12 175 GLU A N 1
ATOM 1248 C CA . GLU A 1 175 ? -11.290 12.231 12.543 1.00 88.12 175 GLU A CA 1
ATOM 1249 C C . GLU A 1 175 ? -11.059 12.453 11.041 1.00 88.12 175 GLU A C 1
ATOM 1251 O O . GLU A 1 175 ? -12.028 12.604 10.294 1.00 88.12 175 GLU A O 1
ATOM 1256 N N . SER A 1 176 ? -9.806 12.422 10.569 1.00 93.12 176 SER A N 1
ATOM 1257 C CA . SER A 1 176 ? -9.499 12.529 9.137 1.00 93.12 176 SER A CA 1
ATOM 1258 C C . SER A 1 176 ? -9.687 11.219 8.366 1.00 93.12 176 SER A C 1
ATOM 1260 O O . SER A 1 176 ? -9.734 11.254 7.136 1.00 93.12 176 SER A O 1
ATOM 1262 N N . PHE A 1 177 ? -9.863 10.074 9.042 1.00 93.44 177 PHE A N 1
ATOM 1263 C CA . PHE A 1 177 ? -9.951 8.762 8.385 1.00 93.44 177 PHE A CA 1
ATOM 1264 C C . PHE A 1 177 ? -11.144 8.683 7.439 1.00 93.44 177 PHE A C 1
ATOM 1266 O O . PHE A 1 177 ? -11.024 8.158 6.336 1.00 93.44 177 PHE A O 1
ATOM 1273 N N . THR A 1 178 ? -12.297 9.224 7.836 1.00 93.12 178 THR A N 1
ATOM 1274 C CA . THR A 1 178 ? -13.503 9.222 6.999 1.00 93.12 178 THR A CA 1
ATOM 1275 C C . THR A 1 178 ? -13.268 9.982 5.695 1.00 93.12 178 THR A C 1
ATOM 1277 O O . THR A 1 178 ? -13.512 9.437 4.624 1.00 93.12 178 THR A O 1
ATOM 1280 N N . ALA A 1 179 ? -12.742 11.207 5.768 1.00 94.25 179 ALA A N 1
ATOM 1281 C CA . ALA A 1 179 ? -12.506 12.025 4.580 1.00 94.25 179 ALA A CA 1
ATOM 1282 C C . ALA A 1 179 ? -11.390 11.444 3.694 1.00 94.25 179 ALA A C 1
ATOM 1284 O O . ALA A 1 179 ? -11.566 11.323 2.484 1.00 94.25 179 ALA A O 1
ATOM 1285 N N . ALA A 1 180 ? -10.271 11.026 4.296 1.00 94.38 180 ALA A N 1
ATOM 1286 C CA . ALA A 1 180 ? -9.158 10.423 3.569 1.00 94.38 180 ALA A CA 1
ATOM 1287 C C . ALA A 1 180 ? -9.569 9.103 2.902 1.00 94.38 180 ALA A C 1
ATOM 1289 O O . ALA A 1 180 ? -9.311 8.913 1.720 1.00 94.38 180 ALA A O 1
ATOM 1290 N N . SER A 1 181 ? -10.264 8.211 3.618 1.00 94.00 181 SER A N 1
ATOM 1291 C CA . SER A 1 181 ? -10.734 6.941 3.045 1.00 94.00 181 SER A CA 1
ATOM 1292 C C . SER A 1 181 ? -11.695 7.147 1.878 1.00 94.00 181 SER A C 1
ATOM 1294 O O . SER A 1 181 ? -11.616 6.399 0.913 1.00 94.00 181 SER A O 1
ATOM 1296 N N . GLN A 1 182 ? -12.578 8.150 1.932 1.00 93.50 182 GLN A N 1
ATOM 1297 C CA . GLN A 1 182 ? -13.480 8.479 0.825 1.00 93.50 182 GLN A CA 1
ATOM 1298 C C . GLN A 1 182 ? -12.707 8.983 -0.394 1.00 93.50 182 GLN A C 1
ATOM 1300 O O . GLN A 1 182 ? -12.890 8.456 -1.487 1.00 93.50 182 GLN A O 1
ATOM 1305 N N . ALA A 1 183 ? -11.794 9.936 -0.196 1.00 94.25 183 ALA A N 1
ATOM 1306 C CA . ALA A 1 183 ? -10.987 10.481 -1.283 1.00 94.25 183 ALA A CA 1
ATOM 1307 C C . ALA A 1 183 ? -10.110 9.398 -1.941 1.00 94.25 183 ALA A C 1
ATOM 1309 O O . ALA A 1 183 ? -10.050 9.308 -3.166 1.00 94.25 183 ALA A O 1
ATOM 1310 N N . ILE A 1 184 ? -9.490 8.531 -1.130 1.00 93.81 184 ILE A N 1
ATOM 1311 C CA . ILE A 1 184 ? -8.694 7.395 -1.613 1.00 93.81 184 ILE A CA 1
ATOM 1312 C C . ILE A 1 184 ? -9.581 6.385 -2.343 1.00 93.81 184 ILE A C 1
ATOM 1314 O O . ILE A 1 184 ? -9.201 5.910 -3.405 1.00 93.81 184 ILE A O 1
ATOM 1318 N N . ALA A 1 185 ? -10.760 6.059 -1.809 1.00 92.06 185 ALA A N 1
ATOM 1319 C CA . ALA A 1 185 ? -11.687 5.123 -2.438 1.00 92.06 185 ALA A CA 1
ATOM 1320 C C . ALA A 1 185 ? -12.092 5.570 -3.853 1.00 92.06 185 ALA A C 1
ATOM 1322 O O . ALA A 1 185 ? -12.143 4.746 -4.762 1.00 92.06 185 ALA A O 1
ATOM 1323 N N . GLU A 1 186 ? -12.335 6.867 -4.054 1.00 91.75 186 GLU A N 1
ATOM 1324 C CA . GLU A 1 186 ? -12.659 7.447 -5.366 1.00 91.75 186 GLU A CA 1
ATOM 1325 C C . GLU A 1 186 ? -11.501 7.347 -6.373 1.00 91.75 186 GLU A C 1
ATOM 1327 O O . GLU A 1 186 ? -11.743 7.267 -7.577 1.00 91.75 186 GLU A O 1
ATOM 1332 N N . HIS A 1 187 ? -10.259 7.297 -5.886 1.00 90.56 187 HIS A N 1
ATOM 1333 C CA . HIS A 1 187 ? -9.039 7.221 -6.696 1.00 90.56 187 HIS A CA 1
ATOM 1334 C C . HIS A 1 187 ? -8.406 5.822 -6.713 1.00 90.56 187 HIS A C 1
ATOM 1336 O O . HIS A 1 187 ? -7.326 5.643 -7.266 1.00 90.56 187 HIS A O 1
ATOM 1342 N N . ASN A 1 188 ? -9.087 4.812 -6.161 1.00 89.38 188 ASN A N 1
ATOM 1343 C CA . ASN A 1 188 ? -8.616 3.430 -6.081 1.00 89.38 188 ASN A CA 1
ATOM 1344 C C . ASN A 1 188 ? -9.451 2.481 -6.972 1.00 89.38 188 ASN A C 1
ATOM 1346 O O . ASN A 1 188 ? -10.131 1.583 -6.460 1.00 89.38 188 ASN A O 1
ATOM 1350 N N . PRO A 1 189 ? -9.436 2.644 -8.313 1.00 72.69 189 PRO A N 1
ATOM 1351 C CA . PRO A 1 189 ? -10.278 1.855 -9.217 1.00 72.69 189 PRO A CA 1
ATOM 1352 C C . PRO A 1 189 ? -9.916 0.364 -9.215 1.00 72.69 189 PRO A C 1
ATOM 1354 O O . PRO A 1 189 ? -10.772 -0.482 -9.474 1.00 72.69 189 PRO A O 1
ATOM 1357 N N . GLU A 1 190 ? -8.665 0.031 -8.882 1.00 79.12 190 GLU A N 1
ATOM 1358 C CA . GLU A 1 190 ? -8.181 -1.348 -8.787 1.00 79.12 190 GLU A CA 1
ATOM 1359 C C . GLU A 1 190 ? -8.464 -2.008 -7.440 1.00 79.12 190 GLU A C 1
ATOM 1361 O O . GLU A 1 190 ? -8.044 -3.147 -7.218 1.00 79.12 190 GLU A O 1
ATOM 1366 N N . ARG A 1 191 ? -9.227 -1.347 -6.553 1.00 82.38 191 ARG A N 1
ATOM 1367 C CA . ARG A 1 191 ? -9.674 -1.968 -5.302 1.00 82.38 191 ARG A CA 1
ATOM 1368 C C . ARG A 1 191 ? -8.483 -2.431 -4.453 1.00 82.38 191 ARG A C 1
ATOM 1370 O O . ARG A 1 191 ? -8.534 -3.456 -3.775 1.00 82.38 191 ARG A O 1
ATOM 1377 N N . LEU A 1 192 ? -7.395 -1.660 -4.484 1.00 83.69 192 LEU A N 1
ATOM 1378 C CA . LEU A 1 192 ? -6.193 -1.943 -3.718 1.00 83.69 192 LEU A CA 1
ATOM 1379 C C . LEU A 1 192 ? -6.490 -1.901 -2.226 1.00 83.69 192 LEU A C 1
ATOM 1381 O O . LEU A 1 192 ? -7.389 -1.199 -1.746 1.00 83.69 192 LEU A O 1
ATOM 1385 N N . ARG A 1 193 ? -5.696 -2.657 -1.480 1.00 85.81 193 ARG A N 1
ATOM 1386 C CA . ARG A 1 193 ? -5.792 -2.684 -0.032 1.00 85.81 193 ARG A CA 1
ATOM 1387 C C . ARG A 1 193 ? -5.144 -1.430 0.549 1.00 85.81 193 ARG A C 1
ATOM 1389 O O . ARG A 1 193 ? -3.946 -1.216 0.366 1.00 85.81 193 ARG A O 1
ATOM 1396 N N . VAL A 1 194 ? -5.912 -0.663 1.321 1.00 88.88 194 VAL A N 1
ATOM 1397 C CA . VAL A 1 194 ? -5.434 0.552 1.994 1.00 88.88 194 VAL A CA 1
ATOM 1398 C C . VAL A 1 194 ? -5.721 0.484 3.492 1.00 88.88 194 VAL A C 1
ATOM 1400 O O . VAL A 1 194 ? -6.865 0.333 3.927 1.00 88.88 194 VAL A O 1
ATOM 1403 N N . VAL A 1 195 ? -4.669 0.616 4.295 1.00 89.94 195 VAL A N 1
ATOM 1404 C CA . VAL A 1 195 ? -4.732 0.616 5.758 1.00 89.94 195 VAL A CA 1
ATOM 1405 C C . VAL A 1 195 ? -4.414 2.015 6.279 1.00 89.94 195 VAL A C 1
ATOM 1407 O O . VAL A 1 195 ? -3.274 2.464 6.195 1.00 89.94 195 VAL A O 1
ATOM 1410 N N . LEU A 1 196 ? -5.407 2.695 6.850 1.00 91.75 196 LEU A N 1
ATOM 1411 C CA . LEU A 1 196 ? -5.210 3.964 7.545 1.00 91.75 196 LEU A CA 1
ATOM 1412 C C . LEU A 1 196 ? -4.766 3.682 8.980 1.00 91.75 196 LEU A C 1
ATOM 1414 O O . LEU A 1 196 ? -5.366 2.859 9.679 1.00 91.75 196 LEU A O 1
ATOM 1418 N N . VAL A 1 197 ? -3.704 4.349 9.425 1.00 90.25 197 VAL A N 1
ATOM 1419 C CA . VAL A 1 197 ? -3.134 4.142 10.761 1.00 90.25 197 VAL A CA 1
ATOM 1420 C C . VAL A 1 197 ? -2.928 5.464 11.479 1.00 90.25 197 VAL A C 1
ATOM 1422 O O . VAL A 1 197 ? -2.511 6.449 10.886 1.00 90.25 197 VAL A O 1
ATOM 1425 N N . ASN A 1 198 ? -3.162 5.473 12.788 1.00 89.25 198 ASN A N 1
ATOM 1426 C CA . ASN A 1 198 ? -2.790 6.579 13.660 1.00 89.25 198 ASN A CA 1
ATOM 1427 C C . ASN A 1 198 ? -2.156 5.995 14.924 1.00 89.25 198 ASN A C 1
ATOM 1429 O O . ASN A 1 198 ? -2.783 5.215 15.645 1.00 89.25 198 ASN A O 1
ATOM 1433 N N . LYS A 1 199 ? -0.885 6.328 15.164 1.00 81.31 199 LYS A N 1
ATOM 1434 C CA . LYS A 1 199 ? -0.109 5.775 16.286 1.00 81.31 199 LYS A CA 1
ATOM 1435 C C . LYS A 1 199 ? -0.267 6.572 17.583 1.00 81.31 199 LYS A C 1
ATOM 1437 O O . LYS A 1 199 ? 0.005 6.016 18.646 1.00 81.31 199 LYS A O 1
ATOM 1442 N N . GLU A 1 200 ? -0.722 7.817 17.490 1.00 87.44 200 GLU A N 1
ATOM 1443 C CA . GLU A 1 200 ? -0.804 8.774 18.600 1.00 87.44 200 GLU A CA 1
ATOM 1444 C C . GLU A 1 200 ? -2.201 8.832 19.240 1.00 87.44 200 GLU A C 1
ATOM 1446 O O . GLU A 1 200 ? -2.350 9.272 20.381 1.00 87.44 200 GLU A O 1
ATOM 1451 N N . ALA A 1 201 ? -3.225 8.352 18.530 1.00 88.12 201 ALA A N 1
ATOM 1452 C CA . ALA A 1 201 ? -4.606 8.324 18.982 1.00 88.12 201 ALA A CA 1
ATOM 1453 C C . ALA A 1 201 ? -4.778 7.463 20.240 1.00 88.12 201 ALA A C 1
ATOM 1455 O O . ALA A 1 201 ? -4.138 6.418 20.413 1.00 88.12 201 ALA A O 1
ATOM 1456 N N . LYS A 1 202 ? -5.688 7.901 21.114 1.00 89.50 202 LYS A N 1
ATOM 1457 C CA . LYS A 1 202 ? -6.098 7.178 22.320 1.00 89.50 202 LYS A CA 1
ATOM 1458 C C . LYS A 1 202 ? -7.628 7.088 22.349 1.00 89.50 202 LYS A C 1
ATOM 1460 O O . LYS A 1 202 ? -8.251 8.127 22.526 1.00 89.50 202 LYS A O 1
ATOM 1465 N N . PRO A 1 203 ? -8.223 5.889 22.210 1.00 93.12 203 PRO A N 1
ATOM 1466 C CA . PRO A 1 203 ? -7.565 4.597 21.996 1.00 93.12 203 PRO A CA 1
ATOM 1467 C C . PRO A 1 203 ? -6.799 4.525 20.668 1.00 93.12 203 PRO A C 1
ATOM 1469 O O . PRO A 1 203 ? -7.113 5.224 19.712 1.00 93.12 203 PRO A O 1
ATOM 1472 N N . ARG A 1 204 ? -5.796 3.651 20.570 1.00 92.62 204 ARG A N 1
ATOM 1473 C CA . ARG A 1 204 ? -5.115 3.404 19.292 1.00 92.62 204 ARG A CA 1
ATOM 1474 C C . ARG A 1 204 ? -6.072 2.707 18.334 1.00 92.62 204 ARG A C 1
ATOM 1476 O O . ARG A 1 204 ? -6.717 1.736 18.724 1.00 92.62 204 ARG A O 1
ATOM 1483 N N . PHE A 1 205 ? -6.121 3.169 17.090 1.00 92.38 205 PHE A N 1
ATOM 1484 C CA . PHE A 1 205 ? -6.896 2.531 16.030 1.00 92.38 205 PHE A CA 1
ATOM 1485 C C . PHE A 1 205 ? -6.042 1.477 15.317 1.00 92.38 205 PHE A C 1
ATOM 1487 O O . PHE A 1 205 ? -4.919 1.760 14.891 1.00 92.38 205 PHE A O 1
ATOM 1494 N N . ARG A 1 206 ? -6.560 0.255 15.183 1.00 90.44 206 ARG A N 1
ATOM 1495 C CA . ARG A 1 206 ? -5.922 -0.833 14.434 1.00 90.44 206 ARG A CA 1
ATOM 1496 C C . ARG A 1 206 ? -6.915 -1.483 13.489 1.00 90.44 206 ARG A C 1
ATOM 1498 O O . ARG A 1 206 ? -8.075 -1.666 13.829 1.00 90.44 206 ARG A O 1
ATOM 1505 N N . VAL A 1 207 ? -6.428 -1.889 12.327 1.00 89.06 207 VAL A N 1
ATOM 1506 C CA . VAL A 1 207 ? -7.175 -2.741 11.402 1.00 89.06 207 VAL A CA 1
ATOM 1507 C C . VAL A 1 207 ? -6.648 -4.160 11.571 1.00 89.06 207 VAL A C 1
ATOM 1509 O O . VAL A 1 207 ? -5.450 -4.407 11.404 1.00 89.06 207 VAL A O 1
ATOM 1512 N N . GLY A 1 208 ? -7.527 -5.077 11.962 1.00 82.44 208 GLY A N 1
ATOM 1513 C CA . GLY A 1 208 ? -7.179 -6.459 12.247 1.00 82.44 208 GLY A CA 1
ATOM 1514 C C . GLY A 1 208 ? -6.691 -7.186 11.000 1.00 82.44 208 GLY A C 1
ATOM 1515 O O . GLY A 1 208 ? -7.119 -6.917 9.879 1.00 82.44 208 GLY A O 1
ATOM 1516 N N . SER A 1 209 ? -5.823 -8.179 11.198 1.00 72.38 209 SER A N 1
ATOM 1517 C CA . SER A 1 209 ? -5.248 -8.974 10.100 1.00 72.38 209 SER A CA 1
ATOM 1518 C C . SER A 1 209 ? -6.276 -9.778 9.280 1.00 72.38 209 SER A C 1
ATOM 1520 O O . SER A 1 209 ? -5.936 -10.304 8.225 1.00 72.38 209 SER A O 1
ATOM 1522 N N . ARG A 1 210 ? -7.528 -9.874 9.747 1.00 63.97 210 ARG A N 1
ATOM 1523 C CA . ARG A 1 210 ? -8.646 -10.501 9.022 1.00 63.97 210 ARG A CA 1
ATOM 1524 C C . ARG A 1 210 ? -9.443 -9.524 8.155 1.00 63.97 210 ARG A C 1
ATOM 1526 O O . ARG A 1 210 ? -9.965 -9.955 7.140 1.00 63.97 210 ARG A O 1
ATOM 1533 N N . ALA A 1 211 ? -9.417 -8.227 8.472 1.00 59.72 211 ALA A N 1
ATOM 1534 C CA . ALA A 1 211 ? -9.953 -7.140 7.635 1.00 59.72 211 ALA A CA 1
ATOM 1535 C C . ALA A 1 211 ? -9.054 -6.830 6.418 1.00 59.72 211 ALA A C 1
ATOM 1537 O O . ALA A 1 211 ? -9.149 -5.806 5.755 1.00 59.72 211 ALA A O 1
ATOM 1538 N N . VAL A 1 212 ? -8.064 -7.686 6.177 1.00 53.28 212 VAL A N 1
ATOM 1539 C CA . VAL A 1 212 ? -6.987 -7.490 5.207 1.00 53.28 212 VAL A CA 1
ATOM 1540 C C . VAL A 1 212 ? -7.457 -7.715 3.773 1.00 53.28 212 VAL A C 1
ATOM 1542 O O . VAL A 1 212 ? -6.732 -7.381 2.844 1.00 53.28 212 VAL A O 1
ATOM 1545 N N . ASN A 1 213 ? -8.672 -8.226 3.576 1.00 56.66 213 ASN A N 1
ATOM 1546 C CA . ASN A 1 213 ? -9.227 -8.472 2.248 1.00 56.66 213 ASN A CA 1
ATOM 1547 C C . ASN A 1 213 ? -10.165 -7.360 1.757 1.00 56.66 213 ASN A C 1
ATOM 1549 O O . ASN A 1 213 ? -10.671 -7.460 0.640 1.00 56.66 213 ASN A O 1
ATOM 1553 N N . THR A 1 214 ? -10.397 -6.311 2.549 1.00 62.22 214 THR A N 1
ATOM 1554 C CA . THR A 1 214 ? -11.305 -5.221 2.183 1.00 62.22 214 THR A CA 1
ATOM 1555 C C . THR A 1 214 ? -10.591 -4.265 1.237 1.00 62.22 214 THR A C 1
ATOM 1557 O O . THR A 1 214 ? -9.849 -3.363 1.630 1.00 62.22 214 THR A O 1
ATOM 1560 N N . ALA A 1 215 ? -10.783 -4.518 -0.050 1.00 69.12 215 ALA A N 1
ATOM 1561 C CA . ALA A 1 215 ? -10.536 -3.553 -1.101 1.00 69.12 215 ALA A CA 1
ATOM 1562 C C . ALA A 1 215 ? -11.258 -2.235 -0.795 1.00 69.12 215 ALA A C 1
ATOM 1564 O O . ALA A 1 215 ? -12.478 -2.228 -0.631 1.00 69.12 215 ALA A O 1
ATOM 1565 N N . LEU A 1 216 ? -10.531 -1.119 -0.750 1.00 83.56 216 LEU A N 1
ATOM 1566 C CA . LEU A 1 216 ? -11.154 0.174 -0.482 1.00 83.56 216 LEU A CA 1
ATOM 1567 C C . LEU A 1 216 ? -11.830 0.695 -1.760 1.00 83.56 216 LEU A C 1
ATOM 1569 O O . LEU A 1 216 ? -11.140 1.004 -2.727 1.00 83.56 216 LEU A O 1
ATOM 1573 N N . SER A 1 217 ? -13.161 0.796 -1.764 1.00 84.69 217 SER A N 1
ATOM 1574 C CA . SER A 1 217 ? -13.954 1.348 -2.876 1.00 84.69 217 SER A CA 1
ATOM 1575 C C . SER A 1 217 ? -15.074 2.260 -2.365 1.00 84.69 217 SER A C 1
ATOM 1577 O O . SER A 1 217 ? -15.416 2.170 -1.183 1.00 84.69 217 SER A O 1
ATOM 1579 N N . PRO A 1 218 ? -15.649 3.148 -3.201 1.00 84.12 218 PRO A N 1
ATOM 1580 C CA . PRO A 1 218 ? -16.692 4.071 -2.754 1.00 84.12 218 PRO A CA 1
ATOM 1581 C C . PRO A 1 218 ? -17.935 3.349 -2.225 1.00 84.12 218 PRO A C 1
ATOM 1583 O O . PRO A 1 218 ? -18.572 3.822 -1.285 1.00 84.12 218 PRO A O 1
ATOM 1586 N N . GLU A 1 219 ? -18.267 2.191 -2.803 1.00 85.69 219 GLU A N 1
ATOM 1587 C CA . GLU A 1 219 ? -19.416 1.382 -2.396 1.00 85.69 219 GLU A CA 1
ATOM 1588 C C . GLU A 1 219 ? -19.140 0.538 -1.143 1.00 85.69 219 GLU A C 1
ATOM 1590 O O . GLU A 1 219 ? -20.064 0.243 -0.388 1.00 85.69 219 GLU A O 1
ATOM 1595 N N . GLU A 1 220 ? -17.881 0.156 -0.915 1.00 85.69 220 GLU A N 1
ATOM 1596 C CA . GLU A 1 220 ? -17.456 -0.770 0.143 1.00 85.69 220 GLU A CA 1
ATOM 1597 C C . GLU A 1 220 ? -16.386 -0.120 1.043 1.00 85.69 220 GLU A C 1
ATOM 1599 O O . GLU A 1 220 ? -15.316 -0.679 1.279 1.00 85.69 220 GLU A O 1
ATOM 1604 N N . ASN A 1 221 ? -16.655 1.093 1.543 1.00 89.19 221 ASN A N 1
ATOM 1605 C CA . ASN A 1 221 ? -15.765 1.795 2.473 1.00 89.19 221 ASN A CA 1
ATOM 1606 C C . ASN A 1 221 ? -16.221 1.623 3.933 1.00 89.19 221 ASN A C 1
ATOM 1608 O O . ASN A 1 221 ? -17.185 2.251 4.373 1.00 89.19 221 ASN A O 1
ATOM 1612 N N . ALA A 1 222 ? -15.482 0.817 4.700 1.00 89.94 222 ALA A N 1
ATOM 1613 C CA . ALA A 1 222 ? -15.784 0.530 6.103 1.00 89.94 222 ALA A CA 1
ATOM 1614 C C . ALA A 1 222 ? -15.289 1.604 7.096 1.00 89.94 222 ALA A C 1
ATOM 1616 O O . ALA A 1 222 ? -15.769 1.666 8.229 1.00 89.94 222 ALA A O 1
ATOM 1617 N N . TYR A 1 223 ? -14.365 2.490 6.700 1.00 92.31 223 TYR A N 1
ATOM 1618 C CA . TYR A 1 223 ? -13.766 3.472 7.615 1.00 92.31 223 TYR A CA 1
ATOM 1619 C C . TYR A 1 223 ? -14.764 4.433 8.268 1.00 92.31 223 TYR A C 1
ATOM 1621 O O . TYR A 1 223 ? -14.638 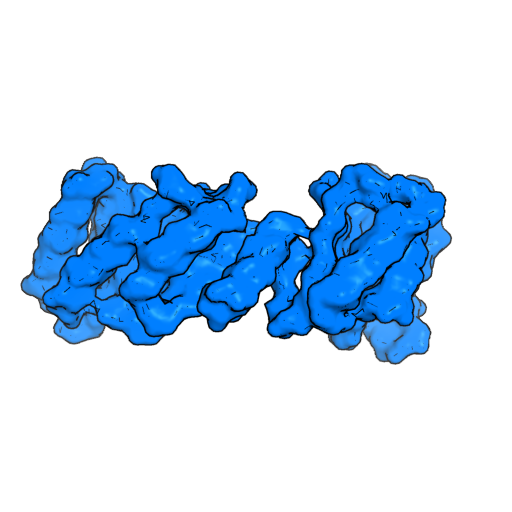4.638 9.474 1.00 92.31 223 TYR A O 1
ATOM 1629 N N . PRO A 1 224 ? -15.769 5.000 7.565 1.00 92.50 224 PRO A N 1
ATOM 1630 C CA . PRO A 1 224 ? -16.762 5.859 8.206 1.00 92.50 224 PRO A CA 1
ATOM 1631 C C . PRO A 1 224 ? -17.453 5.179 9.394 1.00 92.50 224 PRO A C 1
ATOM 1633 O O . PRO A 1 224 ? -17.662 5.800 10.434 1.00 92.50 224 PRO A O 1
ATOM 1636 N N . GLN A 1 225 ? -17.767 3.891 9.254 1.00 92.44 225 GLN A N 1
ATOM 1637 C CA . GLN A 1 225 ? -18.398 3.084 10.293 1.00 92.44 225 GLN A CA 1
ATOM 1638 C C . GLN A 1 225 ? -17.401 2.713 11.399 1.00 92.44 225 GLN A C 1
ATOM 1640 O O . GLN A 1 225 ? -17.685 2.901 12.580 1.00 92.44 225 GLN A O 1
ATOM 1645 N N . TRP A 1 226 ? -16.195 2.267 11.041 1.00 93.81 226 TRP A N 1
ATOM 1646 C CA . TRP A 1 226 ? -15.145 1.938 12.009 1.00 93.81 226 TRP A CA 1
ATOM 1647 C C . TRP A 1 226 ? -14.723 3.137 12.870 1.00 93.81 226 TRP A C 1
ATOM 1649 O O . TRP A 1 226 ? -14.453 2.978 14.061 1.00 93.81 226 TRP A O 1
ATOM 1659 N N . VAL A 1 227 ? -14.703 4.347 12.302 1.00 94.62 227 VAL A N 1
ATOM 1660 C CA . VAL A 1 227 ? -14.450 5.594 13.041 1.00 94.62 227 VAL A CA 1
ATOM 1661 C C . VAL A 1 227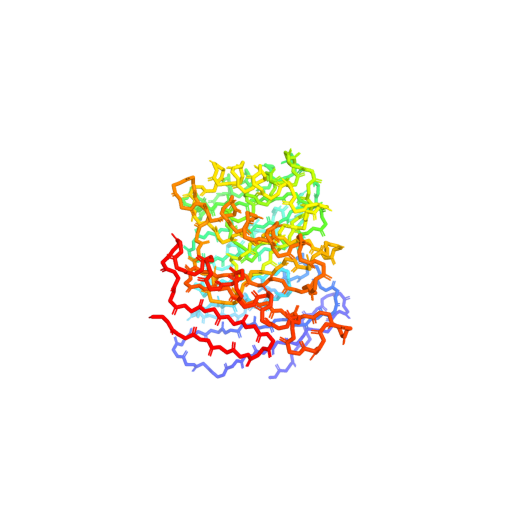 ? -15.553 5.851 14.066 1.00 94.62 227 VAL A C 1
ATOM 1663 O O . VAL A 1 227 ? -15.248 6.217 15.200 1.00 94.62 227 VAL A O 1
ATOM 1666 N N . GLN A 1 228 ? -16.823 5.613 13.720 1.00 94.62 228 GLN A N 1
ATOM 1667 C CA . GLN A 1 228 ? -17.929 5.748 14.676 1.00 94.62 228 GLN A CA 1
ATOM 1668 C C . GLN A 1 228 ? -17.773 4.776 15.849 1.00 94.62 228 GLN A C 1
ATOM 1670 O O . GLN A 1 228 ? -17.886 5.188 17.003 1.00 94.62 228 GLN A O 1
ATOM 1675 N N . TRP A 1 229 ? -17.436 3.512 15.574 1.00 94.88 229 TRP A N 1
ATOM 1676 C CA . TRP A 1 229 ? -17.175 2.518 16.619 1.00 94.88 229 TRP A CA 1
ATOM 1677 C C . TRP A 1 229 ? -16.037 2.955 17.541 1.00 94.88 229 TRP A C 1
ATOM 1679 O O . TRP A 1 229 ? -16.171 2.923 18.765 1.00 94.88 229 TRP A O 1
ATOM 1689 N N . TRP A 1 230 ? -14.928 3.421 16.962 1.00 95.69 230 TRP A N 1
ATOM 1690 C CA . TRP A 1 230 ? -13.787 3.933 17.716 1.00 95.69 230 TRP A CA 1
ATOM 1691 C C . TRP A 1 230 ? -14.183 5.098 18.639 1.00 95.69 230 TRP A C 1
ATOM 1693 O O . TRP A 1 230 ? -13.842 5.078 19.822 1.00 95.69 230 TRP A O 1
ATOM 1703 N N . GLN A 1 231 ? -14.978 6.055 18.145 1.00 95.62 231 GLN A N 1
ATOM 1704 C CA . GLN A 1 231 ? -15.469 7.201 18.927 1.00 95.62 231 GLN A CA 1
ATOM 1705 C C . GLN A 1 231 ? -16.381 6.783 20.089 1.00 95.62 231 GLN A C 1
ATOM 1707 O O . GLN A 1 231 ? -16.468 7.476 21.106 1.00 95.62 231 GLN A O 1
ATOM 1712 N N . GLU A 1 232 ? -17.107 5.670 19.971 1.00 96.12 232 GLU A N 1
ATOM 1713 C CA . GLU A 1 232 ? -17.886 5.138 21.092 1.00 96.12 232 GLU A CA 1
ATOM 1714 C C . GLU A 1 232 ? -16.998 4.604 22.213 1.00 96.12 232 GLU A C 1
ATOM 1716 O O . GLU A 1 232 ? -17.291 4.837 23.390 1.00 96.12 232 GLU A O 1
ATOM 1721 N N . PHE A 1 233 ? -15.901 3.932 21.862 1.00 95.69 233 PHE A N 1
ATOM 1722 C CA . PHE A 1 233 ? -14.928 3.440 22.831 1.00 95.69 233 PHE A CA 1
ATOM 1723 C C . PHE A 1 233 ? -14.096 4.563 23.447 1.00 95.69 233 PHE A C 1
ATOM 1725 O O . PHE A 1 233 ? -13.841 4.524 24.651 1.00 95.69 233 PHE A O 1
ATOM 1732 N N . GLU A 1 234 ? -13.740 5.588 22.675 1.00 94.75 234 GLU A N 1
ATOM 1733 C CA . GLU A 1 234 ? -13.045 6.780 23.171 1.00 94.75 234 GLU A CA 1
ATOM 1734 C C . GLU A 1 234 ? -13.797 7.424 24.347 1.00 94.75 234 GLU A C 1
ATOM 1736 O O . GLU A 1 234 ? -13.221 7.637 25.413 1.00 94.75 234 GLU A O 1
ATOM 1741 N N . LYS A 1 235 ? -15.121 7.599 24.219 1.00 94.12 235 LYS A N 1
ATOM 1742 C CA . LYS A 1 235 ? -15.998 8.156 25.274 1.00 94.12 235 LYS A CA 1
ATOM 1743 C C . LYS A 1 235 ? -16.003 7.352 26.573 1.00 94.12 235 LYS A C 1
ATOM 1745 O O . LYS A 1 235 ? -16.520 7.821 27.590 1.00 94.12 235 LYS A O 1
ATOM 1750 N N . THR A 1 236 ? -15.521 6.110 26.556 1.00 93.50 236 THR A N 1
ATOM 1751 C CA . THR A 1 236 ? -15.444 5.311 27.779 1.00 93.50 236 THR A CA 1
ATOM 1752 C C . THR A 1 236 ? -14.273 5.718 28.661 1.00 93.50 236 THR A C 1
ATOM 1754 O O . THR A 1 236 ? -14.406 5.537 29.871 1.00 93.50 236 THR A O 1
ATOM 1757 N N . GLU A 1 237 ? -13.194 6.249 28.066 1.00 93.25 237 GLU A N 1
ATOM 1758 C CA . GLU A 1 237 ? -11.871 6.500 28.669 1.00 93.25 237 GLU A CA 1
ATOM 1759 C C . GLU A 1 237 ? -11.183 5.241 29.243 1.00 93.25 237 GLU A C 1
ATOM 1761 O O . GLU A 1 237 ? -10.182 5.332 29.950 1.00 93.25 237 GLU A O 1
ATOM 1766 N N . LEU A 1 238 ? -11.702 4.045 28.932 1.00 94.25 238 LEU A N 1
ATOM 1767 C CA . LEU A 1 238 ? -11.209 2.766 29.461 1.00 94.25 238 LEU A CA 1
ATOM 1768 C C . LEU A 1 238 ? -10.368 1.975 28.461 1.00 94.25 238 LEU A C 1
ATOM 1770 O O . LEU A 1 238 ? -9.697 1.021 28.845 1.00 94.25 238 LEU A O 1
ATOM 1774 N N . VAL A 1 239 ? -10.452 2.313 27.176 1.00 94.81 239 VAL A N 1
ATOM 1775 C CA . VAL A 1 239 ? -9.890 1.513 26.086 1.00 94.81 239 VAL A CA 1
ATOM 1776 C C . VAL A 1 239 ? -8.529 2.070 25.680 1.00 94.81 239 VAL A C 1
ATOM 1778 O O . VAL A 1 239 ? -8.368 3.268 25.465 1.00 94.81 239 VAL A O 1
ATOM 1781 N N . GLU A 1 240 ? -7.540 1.189 25.567 1.00 94.81 240 GLU A N 1
ATOM 1782 C CA . GLU A 1 240 ? -6.203 1.503 25.065 1.00 94.81 240 GLU A CA 1
ATOM 1783 C C . GLU A 1 240 ? -6.106 1.294 23.550 1.00 94.81 240 GLU A C 1
ATOM 1785 O O . GLU A 1 240 ? -5.435 2.055 22.852 1.00 94.81 240 GLU A O 1
ATOM 1790 N N . VAL A 1 241 ? -6.753 0.249 23.033 1.00 95.06 241 VAL A N 1
ATOM 1791 C CA . VAL A 1 241 ? -6.685 -0.148 21.624 1.00 95.06 241 VAL A CA 1
ATOM 1792 C C . VAL A 1 241 ? -8.063 -0.607 21.168 1.00 95.06 241 VAL A C 1
ATOM 1794 O O . VAL A 1 241 ? -8.695 -1.411 21.851 1.00 95.06 241 VAL A O 1
ATOM 1797 N N . VAL A 1 242 ? -8.486 -0.131 20.001 1.00 95.38 242 VAL A N 1
ATOM 1798 C CA . VAL A 1 242 ? -9.626 -0.651 19.244 1.00 95.38 242 VAL A CA 1
ATOM 1799 C C . VAL A 1 242 ? -9.072 -1.248 17.957 1.00 95.38 242 VAL A C 1
ATOM 1801 O O . VAL A 1 242 ? -8.441 -0.545 17.166 1.00 95.38 242 VAL A O 1
ATOM 1804 N N . GLU A 1 243 ? -9.284 -2.542 17.758 1.00 94.44 243 GLU A N 1
ATOM 1805 C CA . GLU A 1 243 ? -9.009 -3.234 16.506 1.00 94.44 243 GLU A CA 1
ATOM 1806 C C . GLU A 1 243 ? -10.320 -3.588 15.813 1.00 94.44 243 GLU A C 1
ATOM 1808 O O . GLU A 1 243 ? -11.192 -4.233 16.393 1.00 94.44 243 GLU A O 1
ATOM 1813 N N . VAL A 1 244 ? -10.458 -3.145 14.568 1.00 92.69 244 VAL A N 1
ATOM 1814 C CA . VAL A 1 244 ? -11.652 -3.358 13.747 1.00 92.69 244 VAL A CA 1
ATOM 1815 C C . VAL A 1 244 ? -11.393 -4.394 12.665 1.00 92.69 244 VAL A C 1
ATOM 1817 O O . VAL A 1 244 ? -10.272 -4.538 12.171 1.00 92.69 244 VAL A O 1
ATOM 1820 N N . SER A 1 245 ? -12.442 -5.114 12.288 1.00 89.88 245 SER A N 1
ATOM 1821 C CA . SER A 1 245 ? -12.440 -6.034 11.159 1.00 89.88 245 SER A CA 1
ATOM 1822 C C . SER A 1 245 ? -13.799 -6.091 10.472 1.00 89.88 245 SER A C 1
ATOM 1824 O O . SER A 1 245 ? -14.762 -5.512 10.970 1.00 89.88 245 SER A O 1
ATOM 1826 N N . ASP A 1 246 ? -13.867 -6.777 9.330 1.00 85.94 246 ASP A N 1
ATOM 1827 C CA . ASP A 1 246 ? -15.101 -6.888 8.541 1.00 85.94 246 ASP A CA 1
ATOM 1828 C C . ASP A 1 246 ? -16.240 -7.562 9.315 1.00 85.94 246 ASP A C 1
ATOM 1830 O O . ASP A 1 246 ? -17.403 -7.221 9.125 1.00 85.94 246 ASP A O 1
ATOM 1834 N N . ASP A 1 247 ? -15.914 -8.516 10.191 1.00 89.81 247 ASP A N 1
ATOM 1835 C CA . ASP A 1 247 ? -16.884 -9.354 10.895 1.00 89.81 247 ASP A CA 1
ATOM 1836 C C . ASP A 1 247 ? -16.832 -9.207 12.423 1.00 89.81 247 ASP A C 1
ATOM 1838 O O . ASP A 1 247 ? -17.517 -9.947 13.131 1.00 89.81 247 ASP A O 1
ATOM 1842 N N . GLY A 1 248 ? -16.051 -8.260 12.952 1.00 92.69 248 GLY A N 1
ATOM 1843 C CA . GLY A 1 248 ? -15.939 -8.083 14.395 1.00 92.69 248 GLY A CA 1
ATOM 1844 C C . GLY A 1 248 ? -15.069 -6.928 14.869 1.00 92.69 248 GLY A C 1
ATOM 1845 O O . GLY A 1 248 ? -14.389 -6.249 14.095 1.00 92.69 248 GLY A O 1
ATOM 1846 N N . VAL A 1 249 ? -15.092 -6.723 16.185 1.00 95.12 249 VAL A N 1
ATOM 1847 C CA . VAL A 1 249 ? -14.341 -5.676 16.886 1.00 95.12 249 VAL A CA 1
ATOM 1848 C C . VAL A 1 249 ? -13.664 -6.241 18.133 1.00 95.12 249 VAL A C 1
ATOM 1850 O O . VAL A 1 249 ? -14.288 -6.941 18.929 1.00 95.12 249 VAL A O 1
ATOM 1853 N N . ALA A 1 250 ? -12.384 -5.929 18.318 1.00 96.19 250 ALA A N 1
ATOM 1854 C CA . ALA A 1 250 ? -11.616 -6.272 19.508 1.00 96.19 250 ALA A CA 1
ATOM 1855 C C . ALA A 1 250 ? -11.169 -5.004 20.238 1.00 96.19 250 ALA A C 1
ATOM 1857 O O . ALA A 1 250 ? -10.692 -4.051 19.624 1.00 96.19 250 ALA A O 1
ATOM 1858 N N . VAL A 1 251 ? -11.294 -4.993 21.564 1.00 96.50 251 VAL A N 1
ATOM 1859 C CA . VAL A 1 251 ? -10.838 -3.883 22.402 1.00 96.50 251 VAL A CA 1
ATOM 1860 C C . VAL A 1 251 ? -9.973 -4.367 23.556 1.00 96.50 251 VAL A C 1
ATOM 1862 O O . VAL A 1 251 ? -10.297 -5.329 24.257 1.00 96.50 251 VAL A O 1
ATOM 1865 N N . TRP A 1 252 ? -8.874 -3.655 23.790 1.00 95.94 252 TRP A N 1
ATOM 1866 C CA . TRP A 1 252 ? -8.001 -3.858 24.945 1.00 95.94 252 TRP A CA 1
ATOM 1867 C C . TRP A 1 252 ? -8.115 -2.658 25.867 1.00 95.94 252 TRP A C 1
ATOM 1869 O O . TRP A 1 252 ? -8.074 -1.515 25.414 1.00 95.94 252 TRP A O 1
ATOM 1879 N N . LEU A 1 253 ? -8.280 -2.929 27.156 1.00 95.38 253 LEU A N 1
ATOM 1880 C CA . LEU A 1 253 ? -8.465 -1.903 28.175 1.00 95.38 253 LEU A CA 1
ATOM 1881 C C . LEU A 1 253 ? -7.119 -1.366 28.657 1.00 95.38 253 LEU A C 1
ATOM 1883 O O . LEU A 1 253 ? -6.104 -2.058 28.577 1.00 95.38 253 LEU A O 1
ATOM 1887 N N . THR A 1 254 ? -7.123 -0.146 29.185 1.00 93.62 254 THR A N 1
ATOM 1888 C CA . THR A 1 254 ? -5.963 0.418 29.875 1.00 93.62 254 THR A CA 1
ATOM 1889 C C . THR A 1 254 ? -5.628 -0.410 31.119 1.00 93.62 254 THR A C 1
ATOM 1891 O O . THR A 1 254 ? -6.489 -1.079 31.697 1.00 93.62 254 THR A O 1
ATOM 1894 N N . SER A 1 255 ? -4.373 -0.351 31.576 1.00 87.69 255 SER A N 1
ATOM 1895 C CA . SER A 1 255 ? -3.923 -1.061 32.787 1.00 87.69 255 SER A CA 1
ATOM 1896 C C . SER A 1 255 ? -4.769 -0.746 34.026 1.00 87.69 255 SER A C 1
ATOM 1898 O O . SER A 1 255 ? -4.961 -1.603 34.891 1.00 87.69 255 SER A O 1
ATOM 1900 N N . ASP A 1 256 ? -5.293 0.477 34.084 1.00 85.12 256 ASP A N 1
ATOM 1901 C CA . ASP A 1 256 ? -6.044 1.009 35.219 1.00 85.12 256 ASP A CA 1
ATOM 1902 C C . ASP A 1 256 ? -7.529 0.600 35.179 1.00 85.12 256 ASP A C 1
ATOM 1904 O O . ASP A 1 256 ? -8.226 0.711 36.184 1.00 85.12 256 ASP A O 1
ATOM 1908 N N . ALA A 1 257 ? -8.000 0.062 34.050 1.00 85.81 257 ALA A N 1
ATOM 1909 C CA . ALA A 1 257 ? -9.377 -0.363 33.798 1.00 85.81 257 ALA A CA 1
ATOM 1910 C C . ALA A 1 257 ? -9.549 -1.894 33.900 1.00 85.81 257 ALA A C 1
ATOM 1912 O O . ALA A 1 257 ? -10.268 -2.514 33.115 1.00 85.81 257 ALA A O 1
ATOM 1913 N N . SER A 1 258 ? -8.865 -2.527 34.861 1.00 80.06 258 SER A N 1
ATOM 1914 C CA . SER A 1 258 ? -8.865 -3.990 35.041 1.00 80.06 258 SER A CA 1
ATOM 1915 C C . SER A 1 258 ? -9.975 -4.525 35.955 1.00 80.06 258 SER A C 1
ATOM 1917 O O . SER A 1 258 ? -10.129 -5.742 36.087 1.00 80.06 258 SER A O 1
ATOM 1919 N N . ASP A 1 259 ? -10.762 -3.650 36.585 1.00 90.06 259 ASP A N 1
ATOM 1920 C CA . ASP A 1 259 ? -11.891 -4.060 37.416 1.00 90.06 259 ASP A CA 1
ATOM 1921 C C . ASP A 1 259 ? -13.083 -4.538 36.570 1.00 90.06 259 ASP A C 1
ATOM 1923 O O . ASP A 1 259 ? -13.289 -4.116 35.431 1.00 90.06 259 ASP A O 1
ATOM 1927 N N . GLN A 1 260 ? -13.909 -5.416 37.145 1.00 89.00 260 GLN A N 1
ATOM 1928 C CA . GLN A 1 260 ? -15.041 -6.008 36.430 1.00 89.00 260 GLN A CA 1
ATOM 1929 C C . GLN A 1 260 ? -16.061 -4.957 35.954 1.00 89.00 260 GLN A C 1
ATOM 1931 O O . GLN A 1 260 ? -16.659 -5.141 34.901 1.00 89.00 260 GLN A O 1
ATOM 1936 N N . GLY A 1 261 ? -16.229 -3.835 36.663 1.00 91.81 261 GLY A N 1
ATOM 1937 C CA . GLY A 1 261 ? -17.145 -2.770 36.248 1.00 91.81 261 GLY A CA 1
ATOM 1938 C C . GLY A 1 261 ? -16.677 -2.047 34.982 1.00 91.81 261 GLY A C 1
ATOM 1939 O O . GLY A 1 261 ? -17.498 -1.721 34.119 1.00 91.81 261 GLY A O 1
ATOM 1940 N N . SER A 1 262 ? -15.365 -1.843 34.846 1.00 92.19 262 SER A N 1
ATOM 1941 C CA . SER A 1 262 ? -14.739 -1.322 33.626 1.00 92.19 262 SER A CA 1
ATOM 1942 C C . SER A 1 262 ? -14.890 -2.287 32.448 1.00 92.19 262 SER A C 1
ATOM 1944 O O . SER A 1 262 ? -15.293 -1.863 31.361 1.00 92.19 262 SER A O 1
ATOM 1946 N N . VAL A 1 263 ? -14.667 -3.589 32.677 1.00 92.50 263 VAL A N 1
ATOM 1947 C CA . VAL A 1 263 ? -14.898 -4.631 31.661 1.00 92.50 263 VAL A CA 1
ATOM 1948 C C . VAL A 1 263 ? -16.355 -4.627 31.201 1.00 92.50 263 VAL A C 1
ATOM 1950 O O . VAL A 1 263 ? -16.606 -4.505 30.005 1.00 92.50 263 VAL A O 1
ATOM 1953 N N . ASP A 1 264 ? -17.313 -4.647 32.131 1.00 94.25 264 ASP A N 1
ATOM 1954 C CA . ASP A 1 264 ? -18.747 -4.648 31.815 1.00 94.25 264 ASP A CA 1
ATOM 1955 C C . ASP A 1 264 ? -19.165 -3.393 31.026 1.00 94.25 264 ASP A C 1
ATOM 1957 O O . ASP A 1 264 ? -20.080 -3.434 30.201 1.00 94.25 264 ASP A O 1
ATOM 1961 N N . LYS A 1 265 ? -18.527 -2.238 31.276 1.00 94.94 265 LYS A N 1
ATOM 1962 C CA . LYS A 1 265 ? -18.806 -0.996 30.538 1.00 94.94 265 LYS A CA 1
ATOM 1963 C C . LYS A 1 265 ? -18.331 -1.088 29.090 1.00 94.94 265 LYS A C 1
ATOM 1965 O O . LYS A 1 265 ? -19.097 -0.710 28.207 1.00 94.94 265 LYS A O 1
ATOM 1970 N N . ALA A 1 266 ? -17.116 -1.578 28.852 1.00 94.81 266 ALA A N 1
ATOM 1971 C CA . ALA A 1 266 ? -16.596 -1.775 27.500 1.00 94.81 266 ALA A CA 1
ATOM 1972 C C . ALA A 1 266 ? -17.367 -2.872 26.749 1.00 94.81 266 ALA A C 1
ATOM 1974 O O . ALA A 1 266 ? -17.718 -2.687 25.587 1.00 94.81 266 ALA A O 1
ATOM 1975 N N . GLU A 1 267 ? -17.716 -3.964 27.432 1.00 96.31 267 GLU A N 1
ATOM 1976 C CA . GLU A 1 267 ? -18.510 -5.060 26.874 1.00 96.31 267 GLU A CA 1
ATOM 1977 C C . GLU A 1 267 ? -19.903 -4.611 26.437 1.00 96.31 267 GLU A C 1
ATOM 1979 O O . GLU A 1 267 ? -20.337 -4.971 25.349 1.00 96.31 267 GLU A O 1
ATOM 1984 N N . ARG A 1 268 ? -20.580 -3.746 27.201 1.00 97.06 268 ARG A N 1
ATOM 1985 C CA . ARG A 1 268 ? -21.864 -3.171 26.761 1.00 97.06 268 ARG A CA 1
ATOM 1986 C C . ARG A 1 268 ? -21.753 -2.376 25.459 1.00 97.06 268 ARG A C 1
ATOM 1988 O O . ARG A 1 268 ? -22.692 -2.402 24.670 1.00 97.06 268 ARG A O 1
ATOM 1995 N N . VAL A 1 269 ? -20.650 -1.655 25.246 1.00 97.50 269 VAL A N 1
ATOM 1996 C CA . VAL A 1 269 ? -20.418 -0.911 23.996 1.00 97.50 269 VAL A CA 1
ATOM 1997 C C . VAL A 1 269 ? -20.133 -1.885 22.854 1.00 97.50 269 VAL A C 1
ATOM 1999 O O . VAL A 1 269 ? -20.786 -1.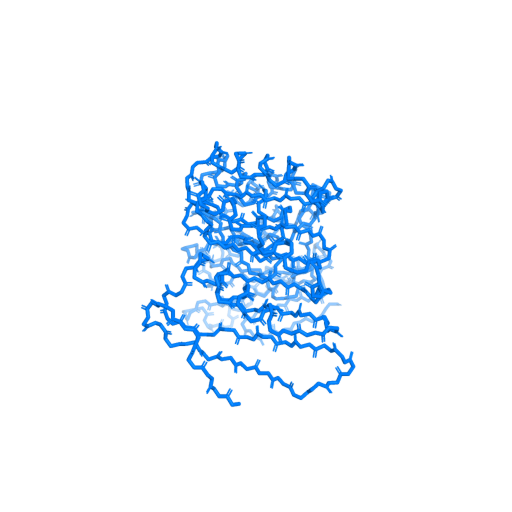803 21.819 1.00 97.50 269 VAL A O 1
ATOM 2002 N N . ALA A 1 270 ? -19.233 -2.849 23.066 1.00 96.69 270 ALA A N 1
ATOM 2003 C CA . ALA A 1 270 ? -18.872 -3.846 22.060 1.00 96.69 270 ALA A CA 1
ATOM 2004 C C . ALA A 1 270 ? -20.068 -4.710 21.632 1.00 96.69 270 ALA A C 1
ATOM 2006 O O . ALA A 1 270 ? -20.312 -4.859 20.440 1.00 96.69 270 ALA A O 1
ATOM 2007 N N . ALA A 1 271 ? -20.857 -5.206 22.588 1.00 97.31 271 ALA A N 1
ATOM 2008 C CA . ALA A 1 271 ? -22.054 -5.993 22.315 1.00 97.31 271 ALA A CA 1
ATOM 2009 C C . ALA A 1 271 ? -23.122 -5.183 21.566 1.00 97.31 271 ALA A C 1
ATOM 2011 O O . ALA A 1 271 ? -23.742 -5.708 20.648 1.00 97.31 271 ALA A O 1
ATOM 2012 N N . ARG A 1 272 ? -23.314 -3.900 21.915 1.00 97.62 272 ARG A N 1
ATOM 2013 C CA . ARG A 1 272 ? -24.233 -3.017 21.179 1.00 97.62 272 ARG A CA 1
ATOM 2014 C C . ARG A 1 272 ? -23.787 -2.830 19.733 1.00 97.62 272 ARG A C 1
ATOM 2016 O O . ARG A 1 272 ? -24.609 -2.981 18.843 1.00 97.62 272 ARG A O 1
ATOM 2023 N N . ILE A 1 273 ? -22.514 -2.502 19.509 1.00 96.81 273 ILE A N 1
ATOM 2024 C CA . ILE A 1 273 ? -21.956 -2.349 18.158 1.00 96.81 273 ILE A CA 1
ATOM 2025 C C . ILE A 1 273 ? -22.144 -3.653 17.375 1.00 96.81 273 ILE A C 1
ATOM 2027 O O . ILE A 1 273 ? -22.609 -3.644 16.241 1.00 96.81 273 ILE A O 1
ATOM 2031 N N . ALA A 1 274 ? -21.822 -4.788 17.987 1.00 95.62 274 ALA A N 1
ATOM 2032 C CA . ALA A 1 274 ? -21.919 -6.069 17.315 1.00 95.62 274 ALA A CA 1
ATOM 2033 C C . ALA A 1 274 ? -23.367 -6.437 16.934 1.00 95.62 274 ALA A C 1
ATOM 2035 O O . ALA A 1 274 ? -23.594 -6.887 15.815 1.00 95.62 274 ALA A O 1
ATOM 2036 N N . ASP A 1 275 ? -24.342 -6.161 17.805 1.00 96.25 275 ASP A N 1
ATOM 2037 C CA . ASP A 1 275 ? -25.776 -6.342 17.529 1.00 96.25 275 ASP A CA 1
ATOM 2038 C C . ASP A 1 275 ? -26.296 -5.372 16.450 1.00 96.25 275 ASP A C 1
ATOM 2040 O O . ASP A 1 275 ? -26.917 -5.793 15.476 1.00 96.25 275 ASP A O 1
ATOM 2044 N N . GLU A 1 276 ? -25.991 -4.075 16.572 1.00 95.88 276 GLU A N 1
ATOM 2045 C CA . GLU A 1 276 ? -26.476 -3.025 15.662 1.00 95.88 276 GLU A CA 1
ATOM 2046 C C . GLU A 1 276 ? -25.961 -3.202 14.228 1.00 95.88 276 GLU A C 1
ATOM 2048 O O . GLU A 1 276 ? -26.683 -2.926 13.267 1.00 95.88 276 GLU A O 1
ATOM 2053 N N . TYR A 1 277 ? -24.728 -3.689 14.082 1.00 92.31 277 TYR A N 1
ATOM 2054 C CA . TYR A 1 277 ? -24.060 -3.826 12.790 1.00 92.31 277 TYR A CA 1
ATOM 2055 C C . TYR A 1 277 ? -23.943 -5.276 12.303 1.00 92.31 277 TYR A C 1
ATOM 2057 O O . TYR A 1 277 ? -23.331 -5.513 11.263 1.00 92.31 277 TYR A O 1
ATOM 2065 N N . GLY A 1 278 ? -24.544 -6.239 13.013 1.00 93.38 278 GLY A N 1
ATOM 2066 C CA . GLY A 1 278 ? -24.573 -7.648 12.611 1.00 93.38 278 GLY A CA 1
ATOM 2067 C C . GLY A 1 278 ? -23.189 -8.297 12.534 1.00 93.38 278 GLY A C 1
ATOM 2068 O O . GLY A 1 278 ? -22.928 -9.077 11.618 1.00 93.38 278 GLY A O 1
ATOM 2069 N N . LEU A 1 279 ? -22.294 -7.952 13.462 1.00 93.88 279 LEU A N 1
ATOM 2070 C CA . LEU A 1 279 ? -20.959 -8.545 13.537 1.00 93.88 279 LEU A CA 1
ATOM 2071 C C . LEU A 1 279 ? -21.053 -9.996 14.016 1.00 93.88 279 LEU A C 1
ATOM 2073 O O . LEU A 1 279 ? -21.901 -10.338 14.836 1.00 93.88 279 LEU A O 1
ATOM 2077 N N . ALA A 1 280 ? -20.155 -10.851 13.535 1.00 94.31 280 ALA A N 1
ATOM 2078 C CA . ALA A 1 280 ? -20.099 -12.251 13.945 1.00 94.31 280 ALA A CA 1
ATOM 2079 C C . ALA A 1 280 ? -19.505 -12.415 15.352 1.00 94.31 280 ALA A C 1
ATOM 2081 O O . ALA A 1 280 ? -19.782 -13.397 16.037 1.00 94.31 280 ALA A O 1
ATOM 2082 N N . TRP A 1 281 ? -18.670 -11.469 15.788 1.00 94.88 281 TRP A N 1
ATOM 2083 C CA . TRP A 1 281 ? -18.013 -11.549 17.085 1.00 94.88 281 TRP A CA 1
ATOM 2084 C C . TRP A 1 281 ? -17.616 -10.182 17.644 1.00 94.88 281 TRP A C 1
ATOM 2086 O O . TRP A 1 281 ? -17.419 -9.204 16.920 1.00 94.88 281 TRP A O 1
ATOM 2096 N N . TYR A 1 282 ? -17.417 -10.140 18.960 1.00 96.94 282 TYR A N 1
ATOM 2097 C CA . TYR A 1 282 ? -16.698 -9.061 19.632 1.00 96.94 282 TYR A CA 1
ATOM 2098 C C . TYR A 1 282 ? -15.717 -9.625 20.664 1.00 96.94 282 TYR A C 1
ATOM 2100 O O . TYR A 1 282 ? -15.886 -10.734 21.171 1.00 96.94 282 TYR A O 1
ATOM 2108 N N . GLU A 1 283 ? -14.667 -8.874 20.982 1.00 96.69 283 GLU A N 1
ATOM 2109 C CA . GLU A 1 283 ? -13.669 -9.265 21.975 1.00 96.69 283 GLU A CA 1
ATOM 2110 C C . GLU A 1 283 ? -13.354 -8.108 22.925 1.00 96.69 283 GLU A C 1
ATOM 2112 O O . GLU A 1 283 ? -13.044 -7.003 22.489 1.00 96.69 283 GLU A O 1
ATOM 2117 N N . VAL A 1 284 ? -13.403 -8.365 24.236 1.00 96.06 284 VAL A N 1
ATOM 2118 C CA . VAL A 1 284 ? -13.018 -7.393 25.271 1.00 96.06 284 VAL A CA 1
ATOM 2119 C C . VAL A 1 284 ? -11.951 -7.999 26.169 1.00 96.06 284 VAL A C 1
ATOM 2121 O O . VAL A 1 284 ? -12.193 -8.985 26.863 1.00 96.06 284 VAL A O 1
ATOM 2124 N N . ASN A 1 285 ? -10.759 -7.400 26.180 1.00 92.31 285 ASN A N 1
ATOM 2125 C CA . ASN A 1 285 ? -9.631 -7.809 27.020 1.00 92.31 285 ASN A CA 1
ATOM 2126 C C . ASN A 1 285 ? -9.322 -9.323 26.933 1.00 92.31 285 ASN A C 1
ATOM 2128 O O . ASN A 1 285 ? -9.210 -10.014 27.949 1.00 92.31 285 ASN A O 1
ATOM 2132 N N . ASN A 1 286 ? -9.204 -9.841 25.704 1.00 89.38 286 ASN A N 1
ATOM 2133 C CA . ASN A 1 286 ? -8.981 -11.259 25.380 1.00 89.38 286 ASN A CA 1
ATOM 2134 C C . ASN A 1 286 ? -10.147 -12.209 25.721 1.00 89.38 286 ASN A C 1
ATOM 2136 O O . ASN A 1 286 ? -9.966 -13.429 25.766 1.00 89.38 286 ASN A O 1
ATOM 2140 N N . ARG A 1 287 ? -11.350 -11.679 25.976 1.00 92.69 287 ARG A N 1
ATOM 2141 C CA . ARG A 1 287 ? -12.587 -12.464 26.101 1.00 92.69 287 ARG A CA 1
ATOM 2142 C C . ARG A 1 287 ? -13.420 -12.278 24.844 1.00 92.69 287 ARG A C 1
ATOM 2144 O O . ARG A 1 287 ? -14.039 -11.234 24.661 1.00 92.69 287 ARG A O 1
ATOM 2151 N N . ARG A 1 288 ? -13.385 -13.288 23.981 1.00 94.75 288 ARG A N 1
ATOM 2152 C CA . ARG A 1 288 ? -14.119 -13.322 22.717 1.00 94.75 288 ARG A CA 1
ATOM 2153 C C . ARG A 1 288 ? -15.521 -13.892 22.923 1.00 94.75 288 ARG A C 1
ATOM 2155 O O . ARG A 1 288 ? -15.668 -14.934 23.563 1.00 94.75 288 ARG A O 1
ATOM 2162 N N . THR A 1 289 ? -16.504 -13.239 22.320 1.00 96.06 289 THR A N 1
ATOM 2163 C CA . THR A 1 289 ? -17.907 -13.652 22.261 1.00 96.06 289 THR A CA 1
ATOM 2164 C C . THR A 1 289 ? -18.317 -13.777 20.796 1.00 96.06 289 THR A C 1
ATOM 2166 O O . THR A 1 289 ? -18.124 -12.841 20.024 1.00 96.06 289 THR A O 1
ATOM 2169 N N . GLU A 1 290 ? -18.858 -14.935 20.419 1.00 95.69 290 GLU A N 1
ATOM 2170 C CA . GLU A 1 290 ? -19.469 -15.187 19.103 1.00 95.69 290 GLU A CA 1
ATOM 2171 C C . GLU A 1 290 ? -20.980 -14.908 19.187 1.00 95.69 290 GLU A C 1
ATOM 2173 O O . GLU A 1 290 ? -21.578 -15.160 20.242 1.00 95.69 290 GLU A O 1
ATOM 2178 N N . LEU A 1 291 ? -21.580 -14.407 18.102 1.00 90.19 291 LEU A N 1
ATOM 2179 C CA . LEU A 1 291 ? -22.994 -14.012 18.011 1.00 90.19 291 LEU A CA 1
ATOM 2180 C C . LEU A 1 291 ? -23.822 -14.905 17.077 1.00 90.19 291 LEU A C 1
ATOM 2182 O O . LEU A 1 291 ? -23.270 -15.434 16.085 1.00 90.19 291 LEU A O 1
#

Radius of gyration: 24.06 Å; chains: 1; bounding box: 61×44×68 Å

pLDDT: mean 83.63, std 13.97, range [31.47, 97.62]